Protein AF-0000000086685079 (afdb_homodimer)

Structure (mmCIF, N/CA/C/O backbone):
data_AF-0000000086685079-model_v1
#
loop_
_entity.id
_entity.type
_entity.pdbx_description
1 polymer 'Transcription regulator PadR N-terminal domain-containing protein'
#
loop_
_atom_site.group_PDB
_atom_site.id
_atom_site.type_symbol
_atom_site.label_atom_id
_atom_site.label_alt_id
_atom_site.label_comp_id
_atom_site.label_asym_id
_atom_site.label_entity_id
_atom_site.label_seq_id
_atom_site.pdbx_PDB_ins_code
_atom_site.Cartn_x
_atom_site.Cartn_y
_atom_site.Cartn_z
_atom_site.occupancy
_atom_site.B_iso_or_equiv
_atom_site.auth_seq_id
_atom_site.auth_comp_id
_atom_site.auth_asym_id
_atom_site.auth_atom_id
_atom_site.pdbx_PDB_model_num
ATOM 1 N N . MET A 1 1 ? 15.359 5.902 12.789 1 66.56 1 MET A N 1
ATOM 2 C CA . MET A 1 1 ? 14.203 5.008 12.742 1 66.56 1 MET A CA 1
ATOM 3 C C . MET A 1 1 ? 13.562 5.008 11.352 1 66.56 1 MET A C 1
ATOM 5 O O . MET A 1 1 ? 13.391 6.066 10.75 1 66.56 1 MET A O 1
ATOM 9 N N . THR A 1 2 ? 13.484 3.867 10.727 1 83.38 2 THR A N 1
ATOM 10 C CA . THR A 1 2 ? 12.938 3.77 9.383 1 83.38 2 THR A CA 1
ATOM 11 C C . THR A 1 2 ? 11.414 3.637 9.422 1 83.38 2 THR A C 1
ATOM 13 O O . THR A 1 2 ? 10.867 2.99 10.312 1 83.38 2 THR A O 1
ATOM 16 N N . VAL A 1 3 ? 10.664 4.504 8.711 1 93.56 3 VAL A N 1
ATOM 17 C CA . VAL A 1 3 ? 9.211 4.445 8.633 1 93.56 3 VAL A CA 1
ATOM 18 C C . VAL A 1 3 ? 8.789 3.393 7.609 1 93.56 3 VAL A C 1
ATOM 20 O O . VAL A 1 3 ? 9.125 3.496 6.43 1 93.56 3 VAL A O 1
ATOM 23 N N . LYS A 1 4 ? 8.055 2.336 8.125 1 93.5 4 LYS A N 1
ATOM 24 C CA . LYS A 1 4 ? 7.547 1.288 7.242 1 93.5 4 LYS A CA 1
ATOM 25 C C . LYS A 1 4 ? 6.383 1.795 6.398 1 93.5 4 LYS A C 1
ATOM 27 O O . LYS A 1 4 ? 5.469 2.441 6.914 1 93.5 4 LYS A O 1
ATOM 32 N N . MET A 1 5 ? 6.355 1.473 5.109 1 94.62 5 MET A N 1
ATOM 33 C CA . MET A 1 5 ? 5.359 1.968 4.164 1 94.62 5 MET A CA 1
ATOM 34 C C . MET A 1 5 ? 4.129 1.063 4.145 1 94.62 5 MET A C 1
ATOM 36 O O . MET A 1 5 ? 4.043 0.147 3.326 1 94.62 5 MET A O 1
ATOM 40 N N . THR A 1 6 ? 3.23 1.332 5.059 1 95.44 6 THR A N 1
ATOM 41 C CA . THR A 1 6 ? 1.926 0.68 5.016 1 95.44 6 THR A CA 1
ATOM 42 C C . THR A 1 6 ? 0.938 1.501 4.191 1 95.44 6 THR A C 1
ATOM 44 O O . THR A 1 6 ? 1.244 2.623 3.783 1 95.44 6 THR A O 1
ATOM 47 N N . VAL A 1 7 ? -0.178 0.86 3.928 1 96.5 7 VAL A N 1
ATOM 48 C CA . VAL A 1 7 ? -1.144 1.571 3.096 1 96.5 7 VAL A CA 1
ATOM 49 C C . VAL A 1 7 ? -1.611 2.836 3.812 1 96.5 7 VAL A C 1
ATOM 51 O O . VAL A 1 7 ? -1.645 3.916 3.219 1 96.5 7 VAL A O 1
ATOM 54 N N . PRO A 1 8 ? -1.887 2.824 5.129 1 97.75 8 PRO A N 1
ATOM 55 C CA . PRO A 1 8 ? -2.287 4.066 5.797 1 97.75 8 PRO A CA 1
ATOM 56 C C . PRO A 1 8 ? -1.171 5.109 5.82 1 97.75 8 PRO A C 1
ATOM 58 O O . PRO A 1 8 ? -1.429 6.297 5.617 1 97.75 8 PRO A O 1
ATOM 61 N N . VAL A 1 9 ? 0.063 4.672 5.984 1 97.94 9 VAL A N 1
ATOM 62 C CA . VAL A 1 9 ? 1.172 5.617 5.953 1 97.94 9 VAL A CA 1
ATOM 63 C C . VAL A 1 9 ? 1.263 6.266 4.574 1 97.94 9 VAL A C 1
ATOM 65 O O . VAL A 1 9 ? 1.427 7.48 4.461 1 97.94 9 VAL A O 1
ATOM 68 N N . ALA A 1 10 ? 1.138 5.414 3.549 1 97.94 10 ALA A N 1
ATOM 69 C CA . ALA A 1 10 ? 1.217 5.91 2.18 1 97.94 10 ALA A CA 1
ATOM 70 C C . ALA A 1 10 ? 0.125 6.941 1.906 1 97.94 10 ALA A C 1
ATOM 72 O O . ALA A 1 10 ? 0.374 7.961 1.261 1 97.94 10 ALA A O 1
ATOM 73 N N . LYS A 1 11 ? -1.078 6.668 2.373 1 98.06 11 LYS A N 1
ATOM 74 C CA . LYS A 1 11 ? -2.172 7.621 2.197 1 98.06 11 LYS A CA 1
ATOM 75 C C . LYS A 1 11 ? -1.86 8.945 2.879 1 98.06 11 LYS A C 1
ATOM 77 O O . LYS A 1 11 ? -2.109 10.016 2.312 1 98.06 11 LYS A O 1
ATOM 82 N N . VAL A 1 12 ? -1.33 8.898 4.055 1 98.44 12 VAL A N 1
ATOM 83 C CA . VAL A 1 12 ? -1.005 10.094 4.816 1 98.44 12 VAL A CA 1
ATOM 84 C C . VAL A 1 12 ? 0.086 10.883 4.098 1 98.44 12 VAL A C 1
ATOM 86 O O . VAL A 1 12 ? -0.019 12.109 3.943 1 98.44 12 VAL A O 1
ATOM 89 N N . LEU A 1 13 ? 1.1 10.203 3.637 1 98.38 13 LEU A N 1
ATOM 90 C CA . LEU A 1 13 ? 2.203 10.867 2.949 1 98.38 13 LEU A CA 1
ATOM 91 C C . LEU A 1 13 ? 1.725 11.531 1.665 1 98.38 13 LEU A C 1
ATOM 93 O O . LEU A 1 13 ? 2.156 12.641 1.337 1 98.38 13 LEU A O 1
ATOM 97 N N . ALA A 1 14 ? 0.866 10.82 0.972 1 98.06 14 ALA A N 1
ATOM 98 C CA . ALA A 1 14 ? 0.315 11.398 -0.252 1 98.06 14 ALA A CA 1
ATOM 99 C C . ALA A 1 14 ? -0.451 12.688 0.044 1 98.06 14 ALA A C 1
ATOM 101 O O . ALA A 1 14 ? -0.319 13.672 -0.68 1 98.06 14 ALA A O 1
ATOM 102 N N . ALA A 1 15 ? -1.22 12.664 1.091 1 97.75 15 ALA A N 1
ATOM 103 C CA . ALA A 1 15 ? -1.98 13.852 1.487 1 97.75 15 ALA A CA 1
ATOM 104 C C . ALA A 1 15 ? -1.05 15 1.856 1 97.75 15 ALA A C 1
ATOM 106 O O . ALA A 1 15 ? -1.278 16.141 1.453 1 97.75 15 ALA A O 1
ATOM 107 N N . LEU A 1 16 ? -0.046 14.727 2.592 1 97.94 16 LEU A N 1
ATOM 108 C CA . LEU A 1 16 ? 0.91 15.75 3.01 1 97.94 16 LEU A CA 1
ATOM 109 C C . LEU A 1 16 ? 1.645 16.328 1.806 1 97.94 16 LEU A C 1
ATOM 111 O O . LEU A 1 16 ? 1.871 17.531 1.737 1 97.94 16 LEU A O 1
ATOM 115 N N . LEU A 1 17 ? 1.95 15.477 0.886 1 97.88 17 LEU A N 1
ATOM 116 C CA . LEU A 1 17 ? 2.742 15.883 -0.271 1 97.88 17 LEU A CA 1
ATOM 117 C C . LEU A 1 17 ? 1.893 16.672 -1.263 1 97.88 17 LEU A C 1
ATOM 119 O O . LEU A 1 17 ? 2.426 17.344 -2.15 1 97.88 17 LEU A O 1
ATOM 123 N N . ALA A 1 18 ? 0.571 16.531 -1.155 1 96.06 18 ALA A N 1
ATOM 124 C CA . ALA A 1 18 ? -0.316 17.328 -1.994 1 96.06 18 ALA A CA 1
ATOM 125 C C . ALA A 1 18 ? -0.135 18.828 -1.715 1 96.06 18 ALA A C 1
ATOM 127 O O . ALA A 1 18 ? -0.396 19.656 -2.584 1 96.06 18 ALA A O 1
ATOM 128 N N . ASP A 1 19 ? 0.312 19.203 -0.499 1 95.19 19 ASP A N 1
ATOM 129 C CA . ASP A 1 19 ? 0.696 20.547 -0.092 1 95.19 19 ASP A CA 1
ATOM 130 C C . ASP A 1 19 ? 1.893 20.516 0.857 1 95.19 19 ASP A C 1
ATOM 132 O O . ASP A 1 19 ? 1.752 20.797 2.051 1 95.19 19 ASP A O 1
ATOM 136 N N . PRO A 1 20 ? 3.045 20.312 0.307 1 94.75 20 PRO A N 1
ATOM 137 C CA . PRO A 1 20 ? 4.223 20.031 1.129 1 94.75 20 PRO A CA 1
ATOM 138 C C . PRO A 1 20 ? 4.668 21.219 1.966 1 94.75 20 PRO A C 1
ATOM 140 O O . PRO A 1 20 ? 5.309 21.047 3.006 1 94.75 20 PRO A O 1
ATOM 143 N N . ALA A 1 21 ? 4.273 22.391 1.567 1 94.12 21 ALA A N 1
ATOM 144 C CA . ALA A 1 21 ? 4.68 23.594 2.289 1 94.12 21 ALA A CA 1
ATOM 145 C C . ALA A 1 21 ? 3.611 24.016 3.293 1 94.12 21 ALA A C 1
ATOM 147 O O . ALA A 1 21 ? 3.854 24.891 4.137 1 94.12 21 ALA A O 1
ATOM 148 N N . GLY A 1 22 ? 2.49 23.359 3.225 1 95.25 22 GLY A N 1
ATOM 149 C CA . GLY A 1 22 ? 1.37 23.766 4.055 1 95.25 22 GLY A CA 1
ATOM 150 C C . GLY A 1 22 ? 1.403 23.156 5.445 1 95.25 22 GLY A C 1
ATOM 151 O O . GLY A 1 22 ? 2.141 22.203 5.691 1 95.25 22 GLY A O 1
ATOM 152 N N . GLU A 1 23 ? 0.602 23.812 6.363 1 96.25 23 GLU A N 1
ATOM 153 C CA . GLU A 1 23 ? 0.319 23.25 7.68 1 96.25 23 GLU A CA 1
ATOM 154 C C . GLU A 1 23 ? -0.935 22.375 7.648 1 96.25 23 GLU A C 1
ATOM 156 O O . GLU A 1 23 ? -1.938 22.75 7.035 1 96.25 23 GLU A O 1
ATOM 161 N N . HIS A 1 24 ? -0.725 21.234 8.305 1 97.06 24 HIS A N 1
ATOM 162 C CA . HIS A 1 24 ? -1.83 20.281 8.328 1 97.06 24 HIS A CA 1
ATOM 163 C C . HIS A 1 24 ? -2.24 19.938 9.758 1 97.06 24 HIS A C 1
ATOM 165 O O . HIS A 1 24 ? -1.424 20.031 10.68 1 97.06 24 HIS A O 1
ATOM 171 N N . TYR A 1 25 ? -3.52 19.641 9.93 1 97.19 25 TYR A N 1
ATOM 172 C CA . TYR A 1 25 ? -3.955 19.188 11.242 1 97.19 25 TYR A CA 1
ATOM 173 C C . TYR A 1 25 ? -4.801 17.922 11.133 1 97.19 25 TYR A C 1
ATOM 175 O O . TYR A 1 25 ? -5.27 17.578 10.047 1 97.19 25 TYR A O 1
ATOM 183 N N . GLY A 1 26 ? -4.891 17.219 12.203 1 97.25 26 GLY A N 1
ATOM 184 C CA . GLY A 1 26 ? -5.422 15.875 12.258 1 97.25 26 GLY A CA 1
ATOM 185 C C . GLY A 1 26 ? -6.781 15.742 11.594 1 97.25 26 GLY A C 1
ATOM 186 O O . GLY A 1 26 ? -6.984 14.859 10.758 1 97.25 26 GLY A O 1
ATOM 187 N N . LEU A 1 27 ? -7.691 16.656 11.922 1 96.5 27 LEU A N 1
ATOM 188 C CA . LEU A 1 27 ? -9.039 16.562 11.375 1 96.5 27 LEU A CA 1
ATOM 189 C C . LEU A 1 27 ? -9.031 16.703 9.859 1 96.5 27 LEU A C 1
ATOM 191 O O . LEU A 1 27 ? -9.734 15.969 9.164 1 96.5 27 LEU A O 1
ATOM 195 N N . GLN A 1 28 ? -8.32 17.531 9.344 1 95.56 28 GLN A N 1
ATOM 196 C CA . GLN A 1 28 ? -8.188 17.719 7.902 1 95.56 28 GLN A CA 1
ATOM 197 C C . GLN A 1 28 ? -7.625 16.453 7.242 1 95.56 28 GLN A C 1
ATOM 199 O O . GLN A 1 28 ? -8.117 16.031 6.195 1 95.56 28 GLN A O 1
ATOM 204 N N . LEU A 1 29 ? -6.586 15.859 7.832 1 97.56 29 LEU A N 1
ATOM 205 C CA . LEU A 1 29 ? -5.945 14.672 7.277 1 97.56 29 LEU A CA 1
ATOM 206 C C . LEU A 1 29 ? -6.887 13.477 7.328 1 97.56 29 LEU A C 1
ATOM 208 O O . LEU A 1 29 ? -6.879 12.633 6.426 1 97.56 29 LEU A O 1
ATOM 212 N N . MET A 1 30 ? -7.68 13.406 8.406 1 98.12 30 MET A N 1
ATOM 213 C CA . MET A 1 30 ? -8.688 12.344 8.492 1 98.12 30 MET A CA 1
ATOM 214 C C . MET A 1 30 ? -9.68 12.445 7.34 1 98.12 30 MET A C 1
ATOM 216 O O . MET A 1 30 ? -10 11.438 6.711 1 98.12 30 MET A O 1
ATOM 220 N N . GLN A 1 31 ? -10.094 13.664 7.008 1 96.25 31 GLN A N 1
ATOM 221 C CA . GLN A 1 31 ? -11.07 13.898 5.945 1 96.25 31 GLN A CA 1
ATOM 222 C C . GLN A 1 31 ? -10.469 13.586 4.574 1 96.25 31 GLN A C 1
ATOM 224 O O . GLN A 1 31 ? -11.141 12.992 3.725 1 96.25 31 GLN A O 1
ATOM 229 N N . GLN A 1 32 ? -9.281 13.961 4.348 1 94.38 32 GLN A N 1
ATOM 230 C CA . GLN A 1 32 ? -8.617 13.781 3.062 1 94.38 32 GLN A CA 1
ATOM 231 C C . GLN A 1 32 ? -8.305 12.312 2.803 1 94.38 32 GLN A C 1
ATOM 233 O O . GLN A 1 32 ? -8.352 11.859 1.658 1 94.38 32 GLN A O 1
ATOM 238 N N . THR A 1 33 ? -8.008 11.555 3.859 1 96.88 33 THR A N 1
ATOM 239 C CA . THR A 1 33 ? -7.469 10.211 3.67 1 96.88 33 THR A CA 1
ATOM 240 C C . THR A 1 33 ? -8.523 9.156 3.986 1 96.88 33 THR A C 1
ATOM 242 O O . THR A 1 33 ? -8.391 7.996 3.596 1 96.88 33 THR A O 1
ATOM 245 N N . GLY A 1 34 ? -9.516 9.531 4.797 1 97 34 GLY A N 1
ATOM 246 C CA . GLY A 1 34 ? -10.484 8.555 5.285 1 97 34 GLY A CA 1
ATOM 247 C C . GLY A 1 34 ? -9.938 7.676 6.391 1 97 34 GLY A C 1
ATOM 248 O O . GLY A 1 34 ? -10.531 6.652 6.734 1 97 34 GLY A O 1
ATOM 249 N N . ILE A 1 35 ? -8.773 8.062 6.996 1 97.75 35 ILE A N 1
ATOM 250 C CA . ILE A 1 35 ? -8.117 7.293 8.047 1 97.75 35 ILE A CA 1
ATOM 251 C C . ILE A 1 35 ? -8.641 7.734 9.414 1 97.75 35 ILE A C 1
ATOM 253 O O . ILE A 1 35 ? -8.773 8.93 9.68 1 97.75 35 ILE A O 1
ATOM 257 N N . ALA A 1 36 ? -8.969 6.75 10.234 1 98.12 36 ALA A N 1
ATOM 258 C CA . ALA A 1 36 ? -9.5 7.023 11.562 1 98.12 36 ALA A CA 1
ATOM 259 C C . ALA A 1 36 ? -8.414 7.582 12.484 1 98.12 36 ALA A C 1
ATOM 261 O O . ALA A 1 36 ? -7.23 7.309 12.289 1 98.12 36 ALA A O 1
ATOM 262 N N . SER A 1 37 ? -8.883 8.297 13.578 1 97.94 37 SER A N 1
ATOM 263 C CA . SER A 1 37 ? -7.98 8.977 14.508 1 97.94 37 SER A CA 1
ATOM 264 C C . SER A 1 37 ? -7.031 7.988 15.18 1 97.94 37 SER A C 1
ATOM 266 O O . SER A 1 37 ? -5.844 8.281 15.352 1 97.94 37 SER A O 1
ATOM 268 N N . GLY A 1 38 ? -7.523 6.871 15.531 1 98.25 38 GLY A N 1
ATOM 269 C CA . GLY A 1 38 ? -6.727 5.871 16.219 1 98.25 38 GLY A CA 1
ATOM 270 C C . GLY A 1 38 ? -5.566 5.352 15.398 1 98.25 38 GLY A C 1
ATOM 271 O O . GLY A 1 38 ? -4.609 4.801 15.945 1 98.25 38 GLY A O 1
ATOM 272 N N . THR A 1 39 ? -5.652 5.539 14.125 1 98.31 39 THR A N 1
ATOM 273 C CA . THR A 1 39 ? -4.613 5.121 13.195 1 98.31 39 THR A CA 1
ATOM 274 C C . THR A 1 39 ? -3.75 6.309 12.773 1 98.31 39 THR A C 1
ATOM 276 O O . THR A 1 39 ? -2.525 6.195 12.703 1 98.31 39 THR A O 1
ATOM 279 N N . LEU A 1 40 ? -4.355 7.418 12.57 1 98.69 40 LEU A N 1
ATOM 280 C CA . LEU A 1 40 ? -3.686 8.586 12.008 1 98.69 40 LEU A CA 1
ATOM 281 C C . LEU A 1 40 ? -2.666 9.148 12.992 1 98.69 40 LEU A C 1
ATOM 283 O O . LEU A 1 40 ? -1.529 9.445 12.617 1 98.69 40 LEU A O 1
ATOM 287 N N . TYR A 1 41 ? -3.059 9.289 14.141 1 98.38 41 TYR A N 1
ATOM 288 C CA . TYR A 1 41 ? -2.227 10.047 15.07 1 98.38 41 TYR A CA 1
ATOM 289 C C . TYR A 1 41 ? -0.971 9.258 15.438 1 98.38 41 TYR A C 1
ATOM 291 O O . TYR A 1 41 ? 0.118 9.836 15.531 1 98.38 41 TYR A O 1
ATOM 299 N N . PRO A 1 42 ? -1.046 8.016 15.641 1 98.5 42 PRO A N 1
ATOM 300 C CA . PRO A 1 42 ? 0.196 7.258 15.797 1 98.5 42 PRO A CA 1
ATOM 301 C C . PRO A 1 42 ? 1.114 7.367 14.586 1 98.5 42 PRO A C 1
ATOM 303 O O . PRO A 1 42 ? 2.34 7.398 14.727 1 98.5 42 PRO A O 1
ATOM 306 N N . ILE A 1 43 ? 0.549 7.426 13.422 1 98.62 43 ILE A N 1
ATOM 307 C CA . ILE A 1 43 ? 1.349 7.617 12.219 1 98.62 43 ILE A CA 1
ATOM 308 C C . ILE A 1 43 ? 2.055 8.969 12.273 1 98.62 43 ILE A C 1
ATOM 310 O O . ILE A 1 43 ? 3.256 9.062 12.016 1 98.62 43 ILE A O 1
ATOM 314 N N . LEU A 1 44 ? 1.297 10.008 12.586 1 98.62 44 LEU A N 1
ATOM 315 C CA . LEU A 1 44 ? 1.872 11.352 12.672 1 98.62 44 LEU A CA 1
ATOM 316 C C . LEU A 1 44 ? 2.99 11.391 13.711 1 98.62 44 LEU A C 1
ATOM 318 O O . LEU A 1 44 ? 4.039 12 13.469 1 98.62 44 LEU A O 1
ATOM 322 N N . THR A 1 45 ? 2.779 10.758 14.828 1 98.12 45 THR A N 1
ATOM 323 C CA . THR A 1 45 ? 3.789 10.695 15.875 1 98.12 45 THR A CA 1
ATOM 324 C C . THR A 1 45 ? 5.043 9.984 15.375 1 98.12 45 THR A C 1
ATOM 326 O O . THR A 1 45 ? 6.16 10.453 15.602 1 98.12 45 THR A O 1
ATOM 329 N N . ARG A 1 46 ? 4.922 8.891 14.656 1 98.12 46 ARG A N 1
ATOM 330 C CA . ARG A 1 46 ? 6.047 8.141 14.109 1 98.12 46 ARG A CA 1
ATOM 331 C C . ARG A 1 46 ? 6.82 8.977 13.094 1 98.12 46 ARG A C 1
ATOM 333 O O . ARG A 1 46 ? 8.055 8.992 13.102 1 98.12 46 ARG A O 1
ATOM 340 N N . LEU A 1 47 ? 6.062 9.656 12.289 1 98.56 47 LEU A N 1
ATOM 341 C CA . LEU A 1 47 ? 6.695 10.508 11.297 1 98.56 47 LEU A CA 1
ATOM 342 C C . LEU A 1 47 ? 7.453 11.656 11.961 1 98.56 47 LEU A C 1
ATOM 344 O O . LEU A 1 47 ? 8.539 12.031 11.508 1 98.56 47 LEU A O 1
ATOM 348 N N . GLN A 1 48 ? 6.848 12.203 12.953 1 98.38 48 GLN A N 1
ATOM 349 C CA . GLN A 1 48 ? 7.512 13.266 13.695 1 98.38 48 GLN A CA 1
ATOM 350 C C . GLN A 1 48 ? 8.789 12.766 14.359 1 98.38 48 GLN A C 1
ATOM 352 O O . GLN A 1 48 ? 9.836 13.414 14.266 1 98.38 48 GLN A O 1
ATOM 357 N N . ASN A 1 49 ? 8.727 11.617 15.023 1 97.88 49 ASN A N 1
ATOM 358 C CA . ASN A 1 49 ? 9.875 11.023 15.695 1 97.88 49 ASN A CA 1
ATOM 359 C C . ASN A 1 49 ? 10.992 10.688 14.711 1 97.88 49 ASN A C 1
ATOM 361 O O . ASN A 1 49 ? 12.172 10.758 15.055 1 97.88 49 ASN A O 1
ATOM 365 N N . ALA A 1 50 ? 10.625 10.445 13.508 1 98.06 50 ALA A N 1
ATOM 366 C CA . ALA A 1 50 ? 11.586 10.109 12.461 1 98.06 50 ALA A CA 1
ATOM 367 C C . ALA A 1 50 ? 12.195 11.375 11.852 1 98.06 50 ALA A C 1
ATOM 369 O O . ALA A 1 50 ? 13.078 11.297 11 1 98.06 50 ALA A O 1
ATOM 370 N N . GLY A 1 51 ? 11.648 12.492 12.195 1 98 51 GLY A N 1
ATOM 371 C CA . GLY A 1 51 ? 12.148 13.758 11.688 1 98 51 GLY A CA 1
ATOM 372 C C . GLY A 1 51 ? 11.508 14.172 10.383 1 98 51 GLY A C 1
ATOM 373 O O . GLY A 1 51 ? 11.984 15.094 9.711 1 98 51 GLY A O 1
ATOM 374 N N . TRP A 1 52 ? 10.422 13.5 9.984 1 98.56 52 TRP A N 1
ATOM 375 C CA 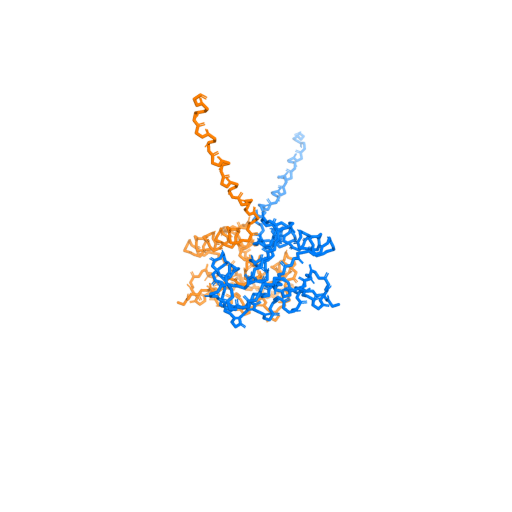. TRP A 1 52 ? 9.766 13.805 8.719 1 98.56 52 TRP A CA 1
ATOM 376 C C . TRP A 1 52 ? 8.789 14.961 8.867 1 98.56 52 TRP A C 1
ATOM 378 O O . TRP A 1 52 ? 8.484 15.648 7.891 1 98.56 52 TRP A O 1
ATOM 388 N N . LEU A 1 53 ? 8.305 15.188 10.086 1 98.69 53 LEU A N 1
ATOM 389 C CA . LEU A 1 53 ? 7.363 16.266 10.391 1 98.69 53 LEU A CA 1
ATOM 390 C C . LEU A 1 53 ? 7.879 17.125 11.539 1 98.69 53 LEU A C 1
ATOM 392 O O . LEU A 1 53 ? 8.562 16.625 12.438 1 98.69 53 LEU A O 1
ATOM 396 N N . THR A 1 54 ? 7.566 18.391 11.445 1 98.5 54 THR A N 1
ATOM 397 C CA . THR A 1 54 ? 7.543 19.25 12.617 1 98.5 54 THR A CA 1
ATOM 398 C C . THR A 1 54 ? 6.105 19.5 13.07 1 98.5 54 THR A C 1
ATOM 400 O O . THR A 1 54 ? 5.168 19.359 12.289 1 98.5 54 THR A O 1
ATOM 403 N N . ALA A 1 55 ? 6.023 19.734 14.352 1 97.69 55 ALA A N 1
ATOM 404 C CA . ALA A 1 55 ? 4.707 20.062 14.891 1 97.69 55 ALA A CA 1
ATOM 405 C C . ALA A 1 55 ? 4.754 21.328 15.734 1 97.69 55 ALA A C 1
ATOM 407 O O . ALA A 1 55 ? 5.766 21.625 16.375 1 97.69 55 ALA A O 1
ATOM 408 N N . ARG A 1 56 ? 3.67 22.078 15.695 1 96.06 56 ARG A N 1
ATOM 409 C CA . ARG A 1 56 ? 3.521 23.25 16.562 1 96.06 56 ARG A CA 1
ATOM 410 C C . ARG A 1 56 ? 2.062 23.469 16.938 1 96.06 56 ARG A C 1
ATOM 412 O O . ARG A 1 56 ? 1.156 23.094 16.188 1 96.06 56 ARG A O 1
ATOM 419 N N . TRP A 1 57 ? 1.906 24.078 18.062 1 93.88 57 TRP A N 1
ATOM 420 C CA . TRP A 1 57 ? 0.558 24.438 18.484 1 93.88 57 TRP A CA 1
ATOM 421 C C . TRP A 1 57 ? 0.142 25.781 17.906 1 93.88 57 TRP A C 1
ATOM 423 O O . TRP A 1 57 ? 0.969 26.672 17.766 1 93.88 57 TRP A O 1
ATOM 433 N N . GLU A 1 58 ? -1.114 25.859 17.562 1 90.81 58 GLU A N 1
ATOM 434 C CA . GLU A 1 58 ? -1.691 27.125 17.109 1 90.81 58 GLU A CA 1
ATOM 435 C C . GLU A 1 58 ? -1.505 28.219 18.172 1 90.81 58 GLU A C 1
ATOM 437 O O . GLU A 1 58 ? -1.672 27.969 19.359 1 90.81 58 GLU A O 1
ATOM 442 N N . ASP A 1 59 ? -0.989 29.453 17.797 1 85.38 59 ASP A N 1
ATOM 443 C CA . ASP A 1 59 ? -0.74 30.578 18.688 1 85.38 59 ASP A CA 1
ATOM 444 C C . ASP A 1 59 ? -2.033 31.344 18.984 1 85.38 59 ASP A C 1
ATOM 446 O O . ASP A 1 59 ? -2.02 32.344 19.703 1 85.38 59 ASP A O 1
ATOM 450 N N . GLU A 1 60 ? -3.121 30.781 18.625 1 75.69 60 GLU A N 1
ATOM 451 C CA . GLU A 1 60 ? -4.359 31.516 18.844 1 75.69 60 GLU A CA 1
ATOM 452 C C . GLU A 1 60 ? -5.008 31.109 20.172 1 75.69 60 GLU A C 1
ATOM 454 O O . GLU A 1 60 ? -4.965 29.938 20.547 1 75.69 60 GLU A O 1
ATOM 459 N N . ASP A 1 61 ? -5.426 32.125 20.922 1 74.81 61 ASP A N 1
ATOM 460 C CA . ASP A 1 61 ? -6.18 31.844 22.156 1 74.81 61 ASP A CA 1
ATOM 461 C C . ASP A 1 61 ? -7.441 31.047 21.859 1 74.81 61 ASP A C 1
ATOM 463 O O . ASP A 1 61 ? -8.203 31.391 20.953 1 74.81 61 ASP A O 1
ATOM 467 N N . PRO A 1 62 ? -7.469 29.969 22.5 1 72.5 62 PRO A N 1
ATOM 468 C CA . PRO A 1 62 ? -8.648 29.125 22.266 1 72.5 62 PRO A CA 1
ATOM 469 C C . PRO A 1 62 ? -9.953 29.906 22.344 1 72.5 62 PRO A C 1
ATOM 471 O O . PRO A 1 62 ? -10.898 29.609 21.594 1 72.5 62 PRO A O 1
ATOM 474 N N . SER A 1 63 ? -10.023 30.797 23.281 1 75.38 63 SER A N 1
ATOM 475 C CA . SER A 1 63 ? -11.234 31.594 23.469 1 75.38 63 SER A CA 1
ATOM 476 C C . SER A 1 63 ? -11.562 32.375 22.203 1 75.38 63 SER A C 1
ATOM 478 O O . SER A 1 63 ? -12.734 32.625 21.891 1 75.38 63 SER A O 1
ATOM 480 N N . ASP A 1 64 ? -10.586 32.688 21.547 1 76.5 64 ASP A N 1
ATOM 481 C CA . ASP A 1 64 ? -10.75 33.531 20.344 1 76.5 64 ASP A CA 1
ATOM 482 C C . ASP A 1 64 ? -11.07 32.656 19.125 1 76.5 64 ASP A C 1
ATOM 484 O O . ASP A 1 64 ? -11.812 33.094 18.25 1 76.5 64 ASP A O 1
ATOM 488 N N . ALA A 1 65 ? -10.656 31.484 19.156 1 75.62 65 ALA A N 1
ATOM 489 C CA . ALA A 1 65 ? -10.75 30.641 17.969 1 75.62 65 ALA A CA 1
ATOM 490 C C . ALA A 1 65 ? -12.109 29.953 17.891 1 75.62 65 ALA A C 1
ATOM 492 O O . ALA A 1 65 ? -12.578 29.625 16.797 1 75.62 65 ALA A O 1
ATOM 493 N N . GLY A 1 66 ? -12.859 29.859 19.031 1 84.69 66 GLY A N 1
ATOM 494 C CA . GLY A 1 66 ? -14.133 29.156 19.062 1 84.69 66 GLY A CA 1
ATOM 495 C C . GLY A 1 66 ? -13.984 27.656 18.812 1 84.69 66 GLY A C 1
ATOM 496 O O . GLY A 1 66 ? -14.953 27 18.422 1 84.69 66 GLY A O 1
ATOM 497 N N . ARG A 1 67 ? -12.742 27.312 18.766 1 85.38 67 ARG A N 1
ATOM 498 C CA . ARG A 1 67 ? -12.391 25.906 18.578 1 85.38 67 ARG A CA 1
ATOM 499 C C . ARG A 1 67 ? -11.141 25.547 19.375 1 85.38 67 ARG A C 1
ATOM 501 O O . ARG A 1 67 ? -10.391 26.422 19.797 1 85.38 67 ARG A O 1
ATOM 508 N N . PRO A 1 68 ? -11.109 24.25 19.688 1 85.75 68 PRO A N 1
ATOM 509 C CA . PRO A 1 68 ? -9.883 23.859 20.391 1 85.75 68 PRO A CA 1
ATOM 510 C C . PRO A 1 68 ? -8.617 24.188 19.594 1 85.75 68 PRO A C 1
ATOM 512 O O . PRO A 1 68 ? -8.648 24.203 18.359 1 85.75 68 PRO A O 1
ATOM 515 N N . VAL A 1 69 ? -7.613 24.5 20.359 1 89.12 69 VAL A N 1
ATOM 516 C CA . VAL A 1 69 ? -6.316 24.797 19.766 1 89.12 69 VAL A CA 1
ATOM 517 C C . VAL A 1 69 ? -5.852 23.609 18.906 1 89.12 69 VAL A C 1
ATOM 519 O O . VAL A 1 69 ? -5.977 22.469 19.328 1 89.12 69 VAL A O 1
ATOM 522 N N . ARG A 1 70 ? -5.355 23.938 17.75 1 91.5 70 ARG A N 1
ATOM 523 C CA . ARG A 1 70 ? -4.918 22.891 16.828 1 91.5 70 ARG A CA 1
ATOM 524 C C . ARG A 1 70 ? -3.41 22.688 16.906 1 91.5 70 ARG A C 1
ATOM 526 O O . ARG A 1 70 ? -2.662 23.641 17.156 1 91.5 70 ARG A O 1
ATOM 533 N N . ARG A 1 71 ? -3.102 21.391 16.797 1 95.06 71 ARG A N 1
ATOM 534 C CA . ARG A 1 71 ? -1.708 21.047 16.516 1 95.06 71 ARG A CA 1
ATOM 535 C C . ARG A 1 71 ? -1.456 20.922 15.023 1 95.06 71 ARG A C 1
ATOM 537 O O . ARG A 1 71 ? -2.148 20.172 14.336 1 95.06 71 ARG A O 1
ATOM 544 N N . TYR A 1 72 ? -0.528 21.703 14.555 1 97.31 72 TYR A N 1
ATOM 545 C CA . TYR A 1 72 ? -0.214 21.703 13.133 1 97.31 72 TYR A CA 1
ATOM 546 C C . TYR A 1 72 ? 1.023 20.859 12.844 1 97.31 72 TYR A C 1
ATOM 548 O O . TYR A 1 72 ? 1.981 20.875 13.625 1 97.31 72 TYR A O 1
ATOM 556 N N . TYR A 1 73 ? 1.007 20.156 11.703 1 98.31 73 TYR A N 1
ATOM 557 C CA . TYR A 1 73 ? 2.113 19.344 11.211 1 98.31 73 TYR A CA 1
ATOM 558 C C . TYR A 1 73 ? 2.607 19.859 9.859 1 98.31 73 TYR A C 1
ATOM 560 O O . TYR A 1 73 ? 1.809 20.234 9.008 1 98.31 73 TYR A O 1
ATOM 568 N N . GLN A 1 74 ? 3.873 19.875 9.727 1 98.19 74 GLN A N 1
ATOM 569 C CA . GLN A 1 74 ? 4.473 20.281 8.461 1 98.19 74 GLN A CA 1
ATOM 570 C C . GLN A 1 74 ? 5.613 19.344 8.07 1 98.19 74 GLN A C 1
ATOM 572 O O . GLN A 1 74 ? 6.422 18.953 8.922 1 98.19 74 GLN A O 1
ATOM 577 N N . LEU A 1 75 ? 5.637 19.062 6.789 1 98.56 75 LEU A N 1
ATOM 578 C CA . LEU A 1 75 ? 6.75 18.25 6.293 1 98.56 75 LEU A CA 1
ATOM 579 C C . LEU A 1 75 ? 8.062 19.016 6.41 1 98.56 75 LEU A C 1
ATOM 581 O O . LEU A 1 75 ? 8.133 20.203 6.082 1 98.56 75 LEU A O 1
ATOM 585 N N . THR A 1 76 ? 9.102 18.266 6.934 1 98.5 76 THR A N 1
ATOM 586 C CA . THR A 1 76 ? 10.453 18.766 6.773 1 98.5 76 THR A CA 1
ATOM 587 C C . THR A 1 76 ? 10.969 18.516 5.363 1 98.5 76 THR A C 1
ATOM 589 O O . THR A 1 76 ? 10.406 17.688 4.633 1 98.5 76 THR A O 1
ATOM 592 N N . PRO A 1 77 ? 12.062 19.219 4.977 1 97.94 77 PRO A N 1
ATOM 593 C CA . PRO A 1 77 ? 12.664 18.891 3.684 1 97.94 77 PRO A CA 1
ATOM 594 C C . PRO A 1 77 ? 13.078 17.422 3.584 1 97.94 77 PRO A C 1
ATOM 596 O O . PRO A 1 77 ? 12.844 16.781 2.553 1 97.94 77 PRO A O 1
ATOM 599 N N . GLU A 1 78 ? 13.602 16.891 4.613 1 97.5 78 GLU A N 1
ATOM 600 C CA . GLU A 1 78 ? 13.984 15.484 4.66 1 97.5 78 GLU A CA 1
ATOM 601 C C . GLU A 1 78 ? 12.758 14.578 4.586 1 97.5 78 GLU A C 1
ATOM 603 O O . GLU A 1 78 ? 12.781 13.547 3.9 1 97.5 78 GLU A O 1
ATOM 608 N N . GLY A 1 79 ? 11.75 14.969 5.258 1 98.25 79 GLY A N 1
ATOM 609 C CA . GLY A 1 79 ? 10.516 14.195 5.242 1 98.25 79 GLY A CA 1
ATOM 610 C C . GLY A 1 79 ? 9.852 14.164 3.881 1 98.25 79 GLY A C 1
ATOM 611 O O . GLY A 1 79 ? 9.336 13.125 3.461 1 98.25 79 GLY A O 1
ATOM 612 N N . ALA A 1 80 ? 9.898 15.289 3.258 1 98.12 80 ALA A N 1
ATOM 613 C CA . ALA A 1 80 ? 9.32 15.367 1.923 1 98.12 80 ALA A CA 1
ATOM 614 C C . ALA A 1 80 ? 10.062 14.461 0.944 1 98.12 80 ALA A C 1
ATOM 616 O O . ALA A 1 80 ? 9.445 13.742 0.156 1 98.12 80 ALA A O 1
ATOM 617 N N . GLU A 1 81 ? 11.359 14.531 1.024 1 97.94 81 GLU A N 1
ATOM 618 C CA . GLU A 1 81 ? 12.18 13.703 0.145 1 97.94 81 GLU A CA 1
ATOM 619 C C . GLU A 1 81 ? 11.953 12.219 0.424 1 97.94 81 GLU A C 1
ATOM 621 O O . GLU A 1 81 ? 11.773 11.422 -0.505 1 97.94 81 GLU A O 1
ATOM 626 N N . ALA A 1 82 ? 11.938 11.852 1.663 1 98 82 ALA A N 1
ATOM 627 C CA . ALA A 1 82 ? 11.719 10.461 2.057 1 98 82 ALA A CA 1
ATOM 628 C C . ALA A 1 82 ? 10.328 9.984 1.646 1 98 82 ALA A C 1
ATOM 630 O O . ALA A 1 82 ? 10.164 8.859 1.174 1 98 82 ALA A O 1
ATOM 631 N N . ALA A 1 83 ? 9.328 10.828 1.823 1 98.12 83 ALA A N 1
ATOM 632 C CA . ALA A 1 83 ? 7.957 10.508 1.437 1 98.12 83 ALA A CA 1
ATOM 633 C C . ALA A 1 83 ? 7.859 10.242 -0.063 1 98.12 83 ALA A C 1
ATOM 635 O O . ALA A 1 83 ? 7.242 9.266 -0.489 1 98.12 83 ALA A O 1
ATOM 636 N N . ARG A 1 84 ? 8.5 11.102 -0.817 1 97.69 84 ARG A N 1
ATOM 637 C CA . ARG A 1 84 ? 8.477 10.938 -2.268 1 97.69 84 ARG A CA 1
ATOM 638 C C . ARG A 1 84 ? 9.133 9.625 -2.686 1 97.69 84 ARG A C 1
ATOM 640 O O . ARG A 1 84 ? 8.602 8.898 -3.529 1 97.69 84 ARG A O 1
ATOM 647 N N . THR A 1 85 ? 10.234 9.383 -2.111 1 97.75 85 THR A N 1
ATOM 648 C CA . THR A 1 85 ? 10.969 8.156 -2.42 1 97.75 85 THR A CA 1
ATOM 649 C C . THR A 1 85 ? 10.148 6.926 -2.029 1 97.75 85 THR A C 1
ATOM 651 O O . THR A 1 85 ? 10.047 5.973 -2.805 1 97.75 85 THR A O 1
ATOM 654 N N . GLY A 1 86 ? 9.578 6.969 -0.829 1 97.19 86 GLY A N 1
ATOM 655 C CA . GLY A 1 86 ? 8.773 5.852 -0.346 1 97.19 86 GLY A CA 1
ATOM 656 C C . GLY A 1 86 ? 7.562 5.574 -1.209 1 97.19 86 GLY A C 1
ATOM 657 O O . GLY A 1 86 ? 7.285 4.418 -1.545 1 97.19 86 GLY A O 1
ATOM 658 N N . LEU A 1 87 ? 6.848 6.609 -1.585 1 97.25 87 LEU A N 1
ATOM 659 C CA . LEU A 1 87 ? 5.664 6.445 -2.42 1 97.25 87 LEU A CA 1
ATOM 660 C C . LEU A 1 87 ? 6.043 5.953 -3.812 1 97.25 87 LEU A C 1
ATOM 662 O O . LEU A 1 87 ? 5.324 5.148 -4.41 1 97.25 87 LEU A O 1
ATOM 666 N N . ALA A 1 88 ? 7.191 6.422 -4.336 1 96.94 88 ALA A N 1
ATOM 667 C CA . ALA A 1 88 ? 7.668 5.973 -5.641 1 96.94 88 ALA A CA 1
ATOM 668 C C . ALA A 1 88 ? 8.016 4.488 -5.617 1 96.94 88 ALA A C 1
ATOM 670 O O . ALA A 1 88 ? 7.715 3.758 -6.562 1 96.94 88 ALA A O 1
ATOM 671 N N . GLU A 1 89 ? 8.656 4.078 -4.602 1 96.12 89 GLU A N 1
ATOM 672 C CA . GLU A 1 89 ? 9.008 2.668 -4.449 1 96.12 89 GLU A CA 1
ATOM 673 C C . GLU A 1 89 ? 7.754 1.799 -4.34 1 96.12 89 GLU A C 1
ATOM 675 O O . GLU A 1 89 ? 7.691 0.72 -4.934 1 96.12 89 GLU A O 1
ATOM 680 N N . LEU A 1 90 ? 6.797 2.258 -3.572 1 96.31 90 LEU A N 1
ATOM 681 C CA . LEU A 1 90 ? 5.531 1.539 -3.453 1 96.31 90 LEU A CA 1
ATOM 682 C C . LEU A 1 90 ? 4.871 1.372 -4.816 1 96.31 90 LEU A C 1
ATOM 684 O O . LEU A 1 90 ? 4.422 0.278 -5.164 1 96.31 90 LEU A O 1
ATOM 688 N N . ARG A 1 91 ? 4.871 2.445 -5.559 1 95.62 91 ARG A N 1
ATOM 689 C CA . ARG A 1 91 ? 4.273 2.414 -6.887 1 95.62 91 ARG A CA 1
ATOM 690 C C . ARG A 1 91 ? 5.004 1.427 -7.793 1 95.62 91 ARG A C 1
ATOM 692 O O . ARG A 1 91 ? 4.371 0.639 -8.5 1 95.62 91 ARG A O 1
ATOM 699 N N . ALA A 1 92 ? 6.262 1.416 -7.742 1 95.12 92 ALA A N 1
ATOM 700 C CA . ALA A 1 92 ? 7.062 0.525 -8.578 1 95.12 92 ALA A CA 1
ATOM 701 C C . ALA A 1 92 ? 6.809 -0.937 -8.219 1 95.12 92 ALA A C 1
ATOM 703 O O . ALA A 1 92 ? 6.723 -1.792 -9.109 1 95.12 92 ALA A O 1
ATOM 704 N N . GLN A 1 93 ? 6.66 -1.186 -6.961 1 94.38 93 GLN A N 1
ATOM 705 C CA . GLN A 1 93 ? 6.516 -2.553 -6.473 1 94.38 93 GLN A CA 1
ATOM 706 C C . GLN A 1 93 ? 5.109 -3.086 -6.738 1 94.38 93 GLN A C 1
ATOM 708 O O . GLN A 1 93 ? 4.879 -4.297 -6.684 1 94.38 93 GLN A O 1
ATOM 713 N N . THR A 1 94 ? 4.164 -2.189 -7.02 1 95.94 94 THR A N 1
ATOM 714 C CA . THR A 1 94 ? 2.777 -2.621 -7.172 1 95.94 94 THR A CA 1
ATOM 715 C C . THR A 1 94 ? 2.279 -2.35 -8.586 1 95.94 94 THR A C 1
ATOM 717 O O . THR A 1 94 ? 1.075 -2.395 -8.844 1 95.94 94 THR A O 1
ATOM 720 N N . SER A 1 95 ? 3.199 -2.039 -9.445 1 93.94 95 SER A N 1
ATOM 721 C CA . SER A 1 95 ? 2.875 -1.857 -10.859 1 93.94 95 SER A CA 1
ATOM 722 C C . SER A 1 95 ? 2.754 -3.197 -11.578 1 93.94 95 SER A C 1
ATOM 724 O O . SER A 1 95 ? 3.434 -4.16 -11.219 1 93.94 95 SER A O 1
ATOM 726 N N . ILE A 1 96 ? 1.811 -3.232 -12.453 1 91.94 96 ILE A N 1
ATOM 727 C CA . ILE A 1 96 ? 1.673 -4.41 -13.305 1 91.94 96 ILE A CA 1
ATOM 728 C C . ILE A 1 96 ? 2.666 -4.328 -14.461 1 91.94 96 ILE A C 1
ATOM 730 O O . ILE A 1 96 ? 2.561 -3.449 -15.312 1 91.94 96 ILE A O 1
ATOM 734 N N . VAL A 1 97 ? 3.693 -5.125 -14.375 1 81.19 97 VAL A N 1
ATOM 735 C CA . VAL A 1 97 ? 4.695 -5.105 -15.438 1 81.19 97 VAL A CA 1
ATOM 736 C C . VAL A 1 97 ? 4.555 -6.355 -16.297 1 81.19 97 VAL A C 1
ATOM 738 O O . VAL A 1 97 ? 4.637 -7.48 -15.805 1 81.19 97 VAL A O 1
ATOM 741 N N . ALA A 1 98 ? 4.105 -6.082 -17.578 1 73.56 98 ALA A N 1
ATOM 742 C CA . ALA A 1 98 ? 3.967 -7.191 -18.516 1 73.56 98 ALA A CA 1
ATOM 743 C C . ALA A 1 98 ? 5.273 -7.973 -18.625 1 73.56 98 ALA A C 1
ATOM 745 O O . ALA A 1 98 ? 6.359 -7.395 -18.531 1 73.56 98 ALA A O 1
ATOM 746 N N . PRO A 1 99 ? 5.121 -9.281 -18.547 1 64.19 99 PRO A N 1
ATOM 747 C CA . PRO A 1 99 ? 6.336 -10.086 -18.719 1 64.19 99 PRO A CA 1
ATOM 748 C C . PRO A 1 99 ? 7.086 -9.734 -20 1 64.19 99 PR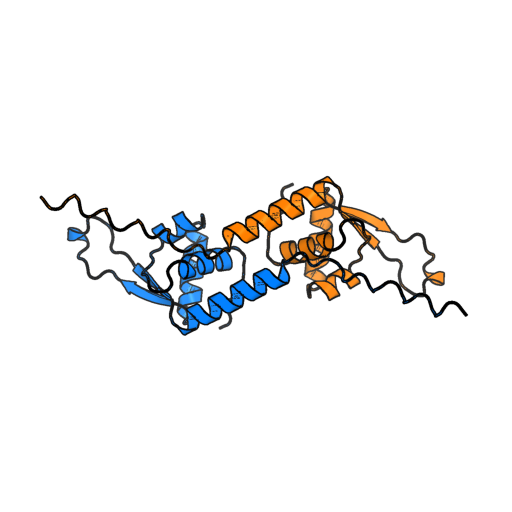O A C 1
ATOM 750 O O . PRO A 1 99 ? 6.465 -9.375 -21.016 1 64.19 99 PRO A O 1
ATOM 753 N N . MET A 1 100 ? 8.242 -9.094 -19.859 1 56.19 100 MET A N 1
ATOM 754 C CA . MET A 1 100 ? 9.031 -8.875 -21.062 1 56.19 100 MET A CA 1
ATOM 755 C C . MET A 1 100 ? 9.055 -10.125 -21.938 1 56.19 100 MET A C 1
ATOM 757 O O . MET A 1 100 ? 9.383 -11.211 -21.469 1 56.19 100 MET A O 1
ATOM 761 N N . THR A 1 101 ? 8.031 -10.227 -22.719 1 53.81 101 THR A N 1
ATOM 762 C CA . THR A 1 101 ? 8.094 -11.336 -23.672 1 53.81 101 THR A CA 1
ATOM 763 C C . THR A 1 101 ? 9.531 -11.594 -24.109 1 53.81 101 THR A C 1
ATOM 765 O O . THR A 1 101 ? 10.219 -10.672 -24.547 1 53.81 101 THR A O 1
ATOM 768 N N . GLU A 1 102 ? 10.188 -12.539 -23.562 1 51.66 102 GLU A N 1
ATOM 769 C CA . GLU A 1 102 ? 11.398 -12.945 -24.281 1 51.66 102 GLU A CA 1
ATOM 770 C C . GLU A 1 102 ? 11.18 -12.906 -25.797 1 51.66 102 GLU A C 1
ATOM 772 O O . GLU A 1 102 ? 10.188 -13.43 -26.297 1 51.66 102 GLU A O 1
ATOM 777 N N . ALA A 1 103 ? 11.797 -11.891 -26.484 1 53.62 103 ALA A N 1
ATOM 778 C CA . ALA A 1 103 ? 11.758 -11.93 -27.938 1 53.62 103 ALA A CA 1
ATOM 779 C C . ALA A 1 103 ? 11.797 -13.367 -28.453 1 53.62 103 ALA A C 1
ATOM 781 O O . ALA A 1 103 ? 12.492 -14.219 -27.891 1 53.62 103 ALA A O 1
ATOM 782 N N . PRO A 1 104 ? 10.656 -13.711 -29.047 1 52.28 104 PRO A N 1
ATOM 783 C CA . PRO A 1 104 ? 10.836 -15.047 -29.609 1 52.28 104 PRO A CA 1
ATOM 784 C C . PRO A 1 104 ? 12.266 -15.328 -30.047 1 52.28 104 PRO A C 1
ATOM 786 O O . PRO A 1 104 ? 12.992 -14.406 -30.438 1 52.28 104 PRO A O 1
ATOM 789 N N . PRO A 1 105 ? 12.805 -16.344 -29.547 1 50.28 105 PRO A N 1
ATOM 790 C CA . PRO A 1 105 ? 14.141 -16.594 -30.094 1 50.28 105 PRO A CA 1
ATOM 791 C C . PRO A 1 105 ? 14.234 -16.281 -31.578 1 50.28 105 PRO A C 1
ATOM 793 O O . PRO A 1 105 ? 13.25 -16.438 -32.312 1 50.28 105 PRO A O 1
ATOM 796 N N . ALA A 1 106 ? 15.031 -15.297 -31.922 1 53.06 106 ALA A N 1
ATOM 797 C CA . ALA A 1 106 ? 15.266 -15.062 -33.344 1 53.06 106 ALA A CA 1
ATOM 798 C C . ALA A 1 106 ? 15.328 -16.375 -34.125 1 53.06 106 ALA A C 1
ATOM 800 O O . ALA A 1 106 ? 15.953 -17.344 -33.688 1 53.06 106 ALA A O 1
ATOM 801 N N . LEU A 1 107 ? 14.18 -16.766 -34.656 1 51.5 107 LEU A N 1
ATOM 802 C CA . LEU A 1 107 ? 14.312 -17.891 -35.594 1 51.5 107 LEU A CA 1
ATOM 803 C C . LEU A 1 107 ? 15.688 -17.875 -36.25 1 51.5 107 LEU A C 1
ATOM 805 O O . LEU A 1 107 ? 16.172 -16.828 -36.688 1 51.5 107 LEU A O 1
ATOM 809 N N . GLY A 1 108 ? 16.562 -18.719 -35.844 1 51.5 108 GLY A N 1
ATOM 810 C CA . GLY A 1 108 ? 17.828 -18.906 -36.531 1 51.5 108 GLY A CA 1
ATOM 811 C C . GLY A 1 108 ? 17.75 -18.672 -38.031 1 51.5 108 GLY A C 1
ATOM 812 O O . GLY A 1 108 ? 16.656 -18.688 -38.594 1 51.5 108 GLY A O 1
ATOM 813 N N . PRO A 1 109 ? 18.703 -17.922 -38.594 1 50.56 109 PRO A N 1
ATOM 814 C CA . PRO A 1 109 ? 18.719 -17.719 -40.031 1 50.56 109 PRO A CA 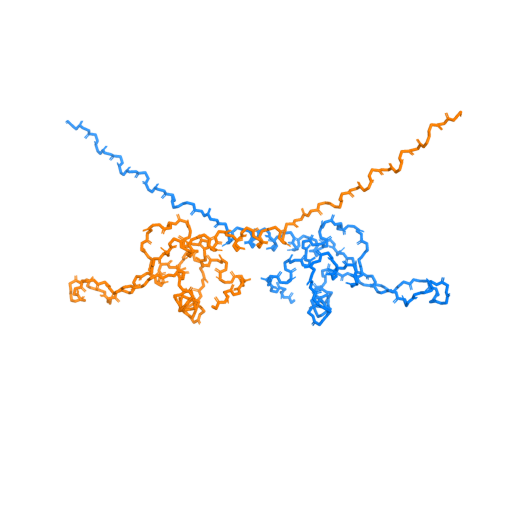1
ATOM 815 C C . PRO A 1 109 ? 18.203 -18.938 -40.812 1 50.56 109 PRO A C 1
ATOM 817 O O . PRO A 1 109 ? 18.344 -20.078 -40.344 1 50.56 109 PRO A O 1
ATOM 820 N N . ALA A 1 110 ? 17.094 -18.703 -41.469 1 54.03 110 ALA A N 1
ATOM 821 C CA . ALA A 1 110 ? 16.766 -19.641 -42.531 1 54.03 110 ALA A CA 1
ATOM 822 C C . ALA A 1 110 ? 17.984 -19.984 -43.375 1 54.03 110 ALA A C 1
ATOM 824 O O . ALA A 1 110 ? 18.578 -19.094 -44 1 54.03 110 ALA A O 1
ATOM 825 N N . TRP A 1 111 ? 18.828 -21.016 -43 1 37.62 111 TRP A N 1
ATOM 826 C CA . TRP A 1 111 ? 19.703 -21.438 -44.094 1 37.62 111 TRP A CA 1
ATOM 827 C C . TRP A 1 111 ? 18.906 -21.906 -45.312 1 37.62 111 TRP A C 1
ATOM 829 O O . TRP A 1 111 ? 17.781 -22.391 -45.156 1 37.62 111 TRP A O 1
ATOM 839 N N . MET B 1 1 ? -15.852 -13.391 1.321 1 67.12 1 MET B N 1
ATOM 840 C CA . MET B 1 1 ? -14.742 -12.867 2.121 1 67.12 1 MET B CA 1
ATOM 841 C C . MET B 1 1 ? -13.984 -11.789 1.355 1 67.12 1 MET B C 1
ATOM 843 O O . MET B 1 1 ? -13.695 -11.953 0.168 1 67.12 1 MET B O 1
ATOM 847 N N . THR B 1 2 ? -13.906 -10.617 1.899 1 83.19 2 THR B N 1
ATOM 848 C CA . THR B 1 2 ? -13.242 -9.5 1.231 1 83.19 2 THR B CA 1
ATOM 849 C C . THR B 1 2 ? -11.742 -9.516 1.513 1 83.19 2 THR B C 1
ATOM 851 O O . THR B 1 2 ? -11.312 -9.859 2.617 1 83.19 2 THR B O 1
ATOM 854 N N . VAL B 1 3 ? -10.891 -9.516 0.486 1 93.44 3 VAL B N 1
ATOM 855 C CA . VAL B 1 3 ? -9.438 -9.484 0.633 1 93.44 3 VAL B CA 1
ATOM 856 C C . VAL B 1 3 ? -8.977 -8.055 0.902 1 93.44 3 VAL B C 1
ATOM 858 O O . VAL B 1 3 ? -9.195 -7.156 0.083 1 93.44 3 VAL B O 1
ATOM 861 N N . LYS B 1 4 ? -8.312 -7.859 2.105 1 93.19 4 LYS B N 1
ATOM 862 C CA . LYS B 1 4 ? -7.773 -6.551 2.457 1 93.19 4 LYS B CA 1
ATOM 863 C C . LYS B 1 4 ? -6.52 -6.234 1.651 1 93.19 4 LYS B C 1
ATOM 865 O O . LYS B 1 4 ? -5.629 -7.082 1.522 1 93.19 4 LYS B O 1
ATOM 870 N N . MET B 1 5 ? -6.395 -5.02 1.162 1 94.56 5 MET B N 1
ATOM 871 C CA . MET B 1 5 ? -5.297 -4.609 0.292 1 94.56 5 MET B CA 1
ATOM 872 C C . MET B 1 5 ? -4.121 -4.09 1.109 1 94.56 5 MET B C 1
ATOM 874 O O . MET B 1 5 ? -4 -2.887 1.343 1 94.56 5 MET B O 1
ATOM 878 N N . THR B 1 6 ? -3.293 -5.004 1.519 1 95.44 6 THR B N 1
ATOM 879 C CA . THR B 1 6 ? -2.025 -4.629 2.135 1 95.44 6 THR B CA 1
ATOM 880 C C . THR B 1 6 ? -0.923 -4.523 1.086 1 95.44 6 THR B C 1
ATOM 882 O O . THR B 1 6 ? -1.132 -4.871 -0.079 1 95.44 6 THR B O 1
ATOM 885 N N . VAL B 1 7 ? 0.172 -3.992 1.553 1 96.5 7 VAL B N 1
ATOM 886 C CA . VAL B 1 7 ? 1.25 -3.807 0.587 1 96.5 7 VAL B CA 1
ATOM 887 C C . VAL B 1 7 ? 1.71 -5.164 0.058 1 96.5 7 VAL B C 1
ATOM 889 O O . VAL B 1 7 ? 1.854 -5.348 -1.152 1 96.5 7 VAL B O 1
ATOM 892 N N . PRO B 1 8 ? 1.855 -6.203 0.887 1 97.69 8 PRO B N 1
ATOM 893 C CA . PRO B 1 8 ? 2.254 -7.504 0.345 1 97.69 8 PRO B CA 1
ATOM 894 C C . PRO B 1 8 ? 1.199 -8.109 -0.58 1 97.69 8 PRO B C 1
ATOM 896 O O . PRO B 1 8 ? 1.538 -8.68 -1.618 1 97.69 8 PRO B O 1
ATOM 899 N N . VAL B 1 9 ? -0.057 -7.918 -0.251 1 97.94 9 VAL B N 1
ATOM 900 C CA . VAL B 1 9 ? -1.106 -8.43 -1.129 1 97.94 9 VAL B CA 1
ATOM 901 C C . VAL B 1 9 ? -1.033 -7.723 -2.482 1 97.94 9 VAL B C 1
ATOM 903 O O . VAL B 1 9 ? -1.12 -8.367 -3.529 1 97.94 9 VAL B O 1
ATOM 906 N N . ALA B 1 10 ? -0.866 -6.398 -2.414 1 97.94 10 ALA B N 1
ATOM 907 C CA . ALA B 1 10 ? -0.79 -5.613 -3.645 1 97.94 10 ALA B CA 1
ATOM 908 C C . ALA B 1 10 ? 0.372 -6.078 -4.52 1 97.94 10 ALA B C 1
ATOM 910 O O . ALA B 1 10 ? 0.236 -6.18 -5.738 1 97.94 10 ALA B O 1
ATOM 911 N N . LYS B 1 11 ? 1.508 -6.336 -3.914 1 98.06 11 LYS B N 1
ATOM 912 C CA . LYS B 1 11 ? 2.658 -6.824 -4.668 1 98.06 11 LYS B CA 1
ATOM 913 C C . LYS B 1 11 ? 2.35 -8.156 -5.34 1 98.06 11 LYS B C 1
ATOM 915 O O . LYS B 1 11 ? 2.703 -8.375 -6.5 1 98.06 11 LYS B O 1
ATOM 920 N N . VAL B 1 12 ? 1.713 -9.031 -4.633 1 98.44 12 VAL B N 1
ATOM 921 C CA . VAL B 1 12 ? 1.377 -10.352 -5.156 1 98.44 12 VAL B CA 1
ATOM 922 C C . VAL B 1 12 ? 0.402 -10.219 -6.32 1 98.44 12 VAL B C 1
ATOM 924 O O . VAL B 1 12 ? 0.582 -10.844 -7.367 1 98.44 12 VAL B O 1
ATOM 927 N N . LEU B 1 13 ? -0.587 -9.375 -6.156 1 98.38 13 LEU B N 1
ATOM 928 C CA . LEU B 1 13 ? -1.587 -9.188 -7.203 1 98.38 13 LEU B CA 1
ATOM 929 C C . LEU B 1 13 ? -0.955 -8.602 -8.461 1 98.38 13 LEU B C 1
ATOM 931 O O . LEU B 1 13 ? -1.3 -9 -9.578 1 98.38 13 LEU B O 1
ATOM 935 N N . ALA B 1 14 ? -0.071 -7.664 -8.234 1 98.12 14 ALA B N 1
ATOM 936 C CA . ALA B 1 14 ? 0.622 -7.074 -9.375 1 98.12 14 ALA B CA 1
ATOM 937 C C . ALA B 1 14 ? 1.417 -8.133 -10.141 1 98.12 14 ALA B C 1
ATOM 939 O O . ALA B 1 14 ? 1.405 -8.156 -11.375 1 98.12 14 ALA B O 1
ATOM 940 N N . ALA B 1 15 ? 2.082 -8.977 -9.422 1 97.75 15 ALA B N 1
ATOM 941 C CA . ALA B 1 15 ? 2.857 -10.047 -10.047 1 97.75 15 ALA B CA 1
ATOM 942 C C . ALA B 1 15 ? 1.955 -11 -10.828 1 97.75 15 ALA B C 1
ATOM 944 O O . ALA B 1 15 ? 2.275 -11.383 -11.953 1 97.75 15 ALA B O 1
ATOM 945 N N . LEU B 1 16 ? 0.871 -11.352 -10.258 1 97.94 16 LEU B N 1
ATOM 946 C CA . LEU B 1 16 ? -0.068 -12.266 -10.906 1 97.94 16 LEU B CA 1
ATOM 947 C C . LEU B 1 16 ? -0.653 -11.633 -12.164 1 97.94 16 LEU B C 1
ATOM 949 O O . LEU B 1 16 ? -0.807 -12.305 -13.188 1 97.94 16 LEU B O 1
ATOM 953 N N . LEU B 1 17 ? -0.909 -10.375 -12.07 1 97.94 17 LEU B N 1
ATOM 954 C CA . LEU B 1 17 ? -1.565 -9.672 -13.172 1 97.94 17 LEU B CA 1
ATOM 955 C C . LEU B 1 17 ? -0.585 -9.406 -14.305 1 97.94 17 LEU B C 1
ATOM 957 O O . LEU B 1 17 ? -0.998 -9.094 -15.422 1 97.94 17 LEU B O 1
ATOM 961 N N . ALA B 1 18 ? 0.702 -9.477 -14.008 1 96.06 18 ALA B N 1
ATOM 962 C CA . ALA B 1 18 ? 1.705 -9.344 -15.062 1 96.06 18 ALA B CA 1
ATOM 963 C C . ALA B 1 18 ? 1.571 -10.461 -16.094 1 96.06 18 ALA B C 1
ATOM 965 O O . ALA B 1 18 ? 1.955 -10.305 -17.25 1 96.06 18 ALA B O 1
ATOM 966 N N . ASP B 1 19 ? 1.029 -11.641 -15.719 1 95.31 19 ASP B N 1
ATOM 967 C CA . ASP B 1 19 ? 0.673 -12.766 -16.578 1 95.31 19 ASP B CA 1
ATOM 968 C C . ASP B 1 19 ? -0.608 -13.445 -16.094 1 95.31 19 ASP B C 1
ATOM 970 O O . ASP B 1 19 ? -0.57 -14.555 -15.57 1 95.31 19 ASP B O 1
ATOM 974 N N . PRO B 1 20 ? -1.714 -12.82 -16.375 1 94.94 20 PRO B N 1
ATOM 975 C CA . PRO B 1 20 ? -2.979 -13.234 -15.758 1 94.94 20 PRO B CA 1
ATOM 976 C C . PRO B 1 20 ? -3.445 -14.609 -16.25 1 94.94 20 PRO B C 1
ATOM 978 O O . PRO B 1 20 ? -4.191 -15.297 -15.547 1 94.94 20 PRO B O 1
ATOM 981 N N . ALA B 1 21 ? -2.945 -15.016 -17.375 1 94.19 21 ALA B N 1
ATOM 982 C CA . ALA B 1 21 ? -3.359 -16.297 -17.938 1 94.19 21 ALA B CA 1
ATOM 983 C C . ALA B 1 21 ? -2.375 -17.406 -17.562 1 94.19 21 ALA B C 1
ATOM 985 O O . ALA B 1 21 ? -2.656 -18.594 -17.75 1 94.19 21 ALA B O 1
ATOM 986 N N . GLY B 1 22 ? -1.281 -17 -16.984 1 95.38 22 GLY B N 1
ATOM 987 C CA . GLY B 1 22 ? -0.23 -17.953 -16.688 1 95.38 22 GLY B CA 1
ATOM 988 C C . GLY B 1 22 ? -0.43 -18.688 -15.375 1 95.38 22 GLY B C 1
ATOM 989 O O . GLY B 1 22 ? -1.229 -18.25 -14.539 1 95.38 22 GLY B O 1
ATOM 990 N N . GLU B 1 23 ? 0.306 -19.859 -15.258 1 96.44 23 GLU B N 1
ATOM 991 C CA . GLU B 1 23 ? 0.437 -20.562 -13.984 1 96.44 23 GLU B CA 1
ATOM 992 C C . GLU B 1 23 ? 1.646 -20.078 -13.203 1 96.44 23 GLU B C 1
ATOM 994 O O . GLU B 1 23 ? 2.721 -19.859 -13.766 1 96.44 23 GLU B O 1
ATOM 999 N N . HIS B 1 24 ? 1.314 -19.875 -11.914 1 97.12 24 HIS B N 1
ATOM 1000 C CA . HIS B 1 24 ? 2.367 -19.375 -11.047 1 97.12 24 HIS B CA 1
ATOM 1001 C C . HIS B 1 24 ? 2.621 -20.312 -9.875 1 97.12 24 HIS B C 1
ATOM 1003 O O . HIS B 1 24 ? 1.722 -21.047 -9.461 1 97.12 24 HIS B O 1
ATOM 1009 N N . TYR B 1 25 ? 3.875 -20.328 -9.398 1 97.31 25 TYR B N 1
ATOM 1010 C CA . TYR B 1 25 ? 4.16 -21.109 -8.203 1 97.31 25 TYR B CA 1
ATOM 1011 C C . TYR B 1 25 ? 4.945 -20.281 -7.188 1 97.31 25 TYR B C 1
ATOM 1013 O O . TYR B 1 25 ? 5.492 -19.234 -7.52 1 97.31 25 TYR B O 1
ATOM 1021 N N . GLY B 1 26 ? 4.906 -20.719 -5.969 1 97.31 26 GLY B N 1
ATOM 1022 C CA . GLY B 1 26 ? 5.363 -19.969 -4.812 1 97.31 26 GLY B CA 1
ATOM 1023 C C . GLY B 1 26 ? 6.77 -19.406 -4.977 1 97.31 26 GLY B C 1
ATOM 1024 O O . GLY B 1 26 ? 7.004 -18.219 -4.754 1 97.31 26 GLY B O 1
ATOM 1025 N N . LEU B 1 27 ? 7.684 -20.266 -5.406 1 96.5 27 LEU B N 1
ATOM 1026 C CA . LEU B 1 27 ? 9.07 -19.844 -5.535 1 96.5 27 LEU B CA 1
ATOM 1027 C C . LEU B 1 27 ? 9.211 -18.719 -6.559 1 96.5 27 LEU B C 1
ATOM 1029 O O . LEU B 1 27 ? 9.938 -17.75 -6.328 1 96.5 27 LEU B O 1
ATOM 1033 N N . GLN B 1 28 ? 8.602 -18.828 -7.609 1 95.69 28 GLN B N 1
ATOM 1034 C CA . GLN B 1 28 ? 8.609 -17.781 -8.633 1 95.69 28 GLN B CA 1
ATOM 1035 C C . GLN B 1 28 ? 8.055 -16.469 -8.094 1 95.69 28 GLN B C 1
ATOM 1037 O O . GLN B 1 28 ? 8.625 -15.406 -8.336 1 95.69 28 GLN B O 1
ATOM 1042 N N . LEU B 1 29 ? 6.93 -16.516 -7.367 1 97.56 29 LEU B N 1
ATOM 1043 C CA . LEU B 1 29 ? 6.289 -15.32 -6.824 1 97.56 29 LEU B CA 1
ATOM 1044 C C . LEU B 1 29 ? 7.156 -14.68 -5.754 1 97.56 29 LEU B C 1
ATOM 1046 O O . LEU B 1 29 ? 7.199 -13.453 -5.637 1 97.56 29 LEU B O 1
ATOM 1050 N N . MET B 1 30 ? 7.852 -15.516 -4.965 1 98.19 30 MET B N 1
ATOM 1051 C CA . MET B 1 30 ? 8.789 -14.984 -3.979 1 98.19 30 MET B CA 1
ATOM 1052 C C . MET B 1 30 ? 9.891 -14.172 -4.652 1 98.19 30 MET B C 1
ATOM 1054 O O . MET B 1 30 ? 10.219 -13.078 -4.203 1 98.19 30 MET B O 1
ATOM 1058 N N . GLN B 1 31 ? 10.391 -14.672 -5.773 1 96.31 31 GLN B N 1
ATOM 1059 C CA . GLN B 1 31 ? 11.477 -14.016 -6.5 1 96.31 31 GLN B CA 1
ATOM 1060 C C . GLN B 1 31 ? 11 -12.719 -7.145 1 96.31 31 GLN B C 1
ATOM 1062 O O . GLN B 1 31 ? 11.719 -11.711 -7.121 1 96.31 31 GLN B O 1
ATOM 1067 N N . GLN B 1 32 ? 9.852 -12.734 -7.688 1 94.38 32 GLN B N 1
ATOM 1068 C CA . GLN B 1 32 ? 9.305 -11.578 -8.383 1 94.38 32 GLN B CA 1
ATOM 1069 C C . GLN B 1 32 ? 8.945 -10.461 -7.41 1 94.38 32 GLN B C 1
ATOM 1071 O O . GLN B 1 32 ? 9.07 -9.281 -7.734 1 94.38 32 GLN B O 1
ATOM 1076 N N . THR B 1 33 ? 8.516 -10.805 -6.203 1 96.88 33 THR B N 1
ATOM 1077 C CA . THR B 1 33 ? 7.938 -9.812 -5.305 1 96.88 33 THR B CA 1
ATOM 1078 C C . THR B 1 33 ? 8.906 -9.477 -4.172 1 96.88 33 THR B C 1
ATOM 1080 O O . THR B 1 33 ? 8.75 -8.461 -3.498 1 96.88 33 THR B O 1
ATOM 1083 N N . GLY B 1 34 ? 9.828 -10.383 -3.871 1 97 34 GLY B N 1
ATOM 1084 C CA . GLY B 1 34 ? 10.688 -10.219 -2.711 1 97 34 GLY B CA 1
ATOM 1085 C C . GLY B 1 34 ? 9.992 -10.539 -1.401 1 97 34 GLY B C 1
ATOM 1086 O O . GLY B 1 34 ? 10.5 -10.211 -0.327 1 97 34 GLY B O 1
ATOM 1087 N N . ILE B 1 35 ? 8.805 -11.195 -1.465 1 97.81 35 ILE B N 1
ATOM 1088 C CA . ILE B 1 35 ? 8.008 -11.531 -0.289 1 97.81 35 ILE B CA 1
ATOM 1089 C C . ILE B 1 35 ? 8.422 -12.906 0.236 1 97.81 35 ILE B C 1
ATOM 1091 O O . ILE B 1 35 ? 8.594 -13.844 -0.542 1 97.81 35 ILE B O 1
ATOM 1095 N N . ALA B 1 36 ? 8.625 -12.977 1.551 1 98.12 36 ALA B N 1
ATOM 1096 C CA . ALA B 1 36 ? 9.039 -14.219 2.186 1 98.12 36 ALA B CA 1
ATOM 1097 C C . ALA B 1 36 ? 7.902 -15.242 2.188 1 98.12 36 ALA B C 1
ATOM 1099 O O . ALA B 1 36 ? 6.727 -14.867 2.166 1 98.12 36 ALA B O 1
ATOM 1100 N N . SER B 1 37 ? 8.297 -16.578 2.324 1 98 37 SER B N 1
ATOM 1101 C CA . SER B 1 37 ? 7.348 -17.672 2.256 1 98 37 SER B CA 1
ATOM 1102 C C . SER B 1 37 ? 6.289 -17.562 3.35 1 98 37 SER B C 1
ATOM 1104 O O . SER B 1 37 ? 5.109 -17.828 3.107 1 98 37 SER B O 1
ATOM 1106 N N . GLY B 1 38 ? 6.695 -17.172 4.496 1 98.25 38 GLY B N 1
ATOM 1107 C CA . GLY B 1 38 ? 5.789 -17.078 5.629 1 98.25 38 GLY B CA 1
ATOM 1108 C C . GLY B 1 38 ? 4.684 -16.062 5.426 1 98.25 38 GLY B C 1
ATOM 1109 O O . GLY B 1 38 ? 3.646 -16.125 6.09 1 98.25 38 GLY B O 1
ATOM 1110 N N . THR B 1 39 ? 4.898 -15.172 4.508 1 98.31 39 THR B N 1
ATOM 1111 C CA . THR B 1 39 ? 3.93 -14.133 4.176 1 98.31 39 THR B CA 1
ATOM 1112 C C . THR B 1 39 ? 3.17 -14.484 2.9 1 98.31 39 THR B C 1
ATOM 1114 O O . THR B 1 39 ? 1.954 -14.305 2.826 1 98.31 39 THR B O 1
ATOM 1117 N N . LEU B 1 40 ? 3.846 -15.039 1.974 1 98.69 40 LEU B N 1
ATOM 1118 C CA . LEU B 1 40 ? 3.289 -15.273 0.646 1 98.69 40 LEU B CA 1
ATOM 1119 C C . LEU B 1 40 ? 2.211 -16.344 0.692 1 98.69 40 LEU B C 1
ATOM 1121 O O . LEU B 1 40 ? 1.13 -16.172 0.123 1 98.69 40 LEU B O 1
ATOM 1125 N N . TYR B 1 41 ? 2.498 -17.359 1.32 1 98.44 41 TYR B N 1
ATOM 1126 C CA . TYR B 1 41 ? 1.617 -18.516 1.199 1 98.44 41 TYR B CA 1
ATOM 1127 C C . TYR B 1 41 ? 0.294 -18.266 1.916 1 98.44 41 TYR B C 1
ATOM 1129 O O . TYR B 1 41 ? -0.769 -18.641 1.415 1 98.44 41 TYR B O 1
ATOM 1137 N N . PRO B 1 42 ? 0.276 -17.672 3.033 1 98.5 42 PRO B N 1
ATOM 1138 C CA . PRO B 1 42 ? -1.012 -17.281 3.607 1 98.5 42 PRO B CA 1
ATOM 1139 C C . PRO B 1 42 ? -1.802 -16.344 2.693 1 98.5 42 PRO B C 1
ATOM 1141 O O . PRO B 1 42 ? -3.031 -16.422 2.639 1 98.5 42 PRO B O 1
ATOM 1144 N N . ILE B 1 43 ? -1.112 -15.477 1.981 1 98.62 43 ILE B N 1
ATOM 1145 C CA . ILE B 1 43 ? -1.782 -14.609 1.024 1 98.62 43 ILE B CA 1
ATOM 1146 C C . ILE B 1 43 ? -2.422 -15.445 -0.08 1 98.62 43 ILE B C 1
ATOM 1148 O O . ILE B 1 43 ? -3.59 -15.242 -0.423 1 98.62 43 ILE B O 1
ATOM 1152 N N . LEU B 1 44 ? -1.646 -16.359 -0.624 1 98.62 44 LEU B N 1
ATOM 1153 C CA . LEU B 1 44 ? -2.158 -17.219 -1.688 1 98.62 44 LEU B CA 1
ATOM 1154 C C . LEU B 1 44 ? -3.365 -18.016 -1.209 1 98.62 44 LEU B C 1
ATOM 1156 O O . LEU B 1 44 ? -4.352 -18.156 -1.936 1 98.62 44 LEU B O 1
ATOM 1160 N N . THR B 1 45 ? -3.303 -18.516 -0.023 1 98.06 45 THR B N 1
ATOM 1161 C CA . THR B 1 45 ? -4.41 -19.266 0.56 1 98.06 45 THR B CA 1
ATOM 1162 C C . THR B 1 45 ? -5.648 -18.391 0.697 1 98.06 45 THR B C 1
ATOM 1164 O O . THR B 1 45 ? -6.758 -18.797 0.354 1 98.06 45 THR B O 1
ATOM 1167 N N . ARG B 1 46 ? -5.523 -17.141 1.135 1 98.12 46 ARG B N 1
ATOM 1168 C CA . ARG B 1 46 ? -6.629 -16.203 1.288 1 98.12 46 ARG B CA 1
ATOM 1169 C C . ARG B 1 46 ? -7.258 -15.867 -0.061 1 98.12 46 ARG B C 1
ATOM 1171 O O . ARG B 1 46 ? -8.484 -15.828 -0.188 1 98.12 46 ARG B O 1
ATOM 1178 N N . LEU B 1 47 ? -6.387 -15.68 -1.001 1 98.56 47 LEU B N 1
ATOM 1179 C CA . LEU B 1 47 ? -6.879 -15.383 -2.342 1 98.56 47 LEU B CA 1
ATOM 1180 C C . LEU B 1 47 ? -7.633 -16.578 -2.922 1 98.56 47 LEU B C 1
ATOM 1182 O O . LEU B 1 47 ? -8.648 -16.391 -3.602 1 98.56 47 LEU B O 1
ATOM 1186 N N . GLN B 1 48 ? -7.105 -17.719 -2.693 1 98.44 48 GLN B N 1
ATOM 1187 C CA . GLN B 1 48 ? -7.777 -18.938 -3.156 1 98.44 48 GLN B CA 1
ATOM 1188 C C . GLN B 1 48 ? -9.141 -19.094 -2.486 1 98.44 48 GLN B C 1
ATOM 1190 O O . GLN B 1 48 ? -10.133 -19.375 -3.154 1 98.44 48 GLN B O 1
ATOM 1195 N N . ASN B 1 49 ? -9.188 -18.922 -1.168 1 97.81 49 ASN B N 1
ATOM 1196 C CA . ASN B 1 49 ? -10.422 -19.047 -0.407 1 97.81 49 ASN B CA 1
ATOM 1197 C C . ASN B 1 49 ? -11.453 -18.016 -0.844 1 97.81 49 ASN B C 1
ATOM 1199 O O . ASN B 1 49 ? -12.656 -18.281 -0.803 1 97.81 49 ASN B O 1
ATOM 1203 N N . ALA B 1 50 ? -11 -16.922 -1.338 1 98.06 50 ALA B N 1
ATOM 1204 C CA . ALA B 1 50 ? -11.883 -15.852 -1.798 1 98.06 50 ALA B CA 1
ATOM 1205 C C . ALA B 1 50 ? -12.359 -16.109 -3.223 1 98.06 50 ALA B C 1
ATOM 1207 O O . ALA B 1 50 ? -13.164 -15.344 -3.76 1 98.06 50 ALA B O 1
ATOM 1208 N N . GLY B 1 51 ? -11.789 -17.078 -3.844 1 98 51 GLY B N 1
ATOM 1209 C CA . GLY B 1 51 ? -12.18 -17.422 -5.203 1 98 51 GLY B CA 1
ATOM 1210 C C . GLY B 1 51 ? -11.391 -16.656 -6.258 1 98 51 GLY B C 1
ATOM 1211 O O . GLY B 1 51 ? -11.758 -16.672 -7.434 1 98 51 GLY B O 1
ATOM 1212 N N . TRP B 1 52 ? -10.32 -16 -5.867 1 98.56 52 TRP B N 1
ATOM 1213 C CA . TRP B 1 52 ? -9.531 -15.211 -6.805 1 98.56 52 TRP B CA 1
ATOM 1214 C C . TRP B 1 52 ? -8.516 -16.078 -7.539 1 98.56 52 TRP B C 1
ATOM 1216 O O . TRP B 1 52 ? -8.078 -15.734 -8.641 1 98.56 52 TRP B O 1
ATOM 1226 N N . LEU B 1 53 ? -8.141 -17.203 -6.93 1 98.69 53 LEU B N 1
ATOM 1227 C CA . LEU B 1 53 ? -7.184 -18.141 -7.5 1 98.69 53 LEU B CA 1
ATOM 1228 C C . LEU B 1 53 ? -7.762 -19.547 -7.547 1 98.69 53 LEU B C 1
ATOM 1230 O O . LEU B 1 53 ? -8.547 -19.938 -6.676 1 98.69 53 LEU B O 1
ATOM 1234 N N . THR B 1 54 ? -7.359 -20.25 -8.57 1 98.5 54 THR B N 1
ATOM 1235 C CA . THR B 1 54 ? -7.398 -21.719 -8.547 1 98.5 54 THR B CA 1
ATOM 1236 C C . THR B 1 54 ? -6.004 -22.297 -8.336 1 98.5 54 THR B C 1
ATOM 1238 O O . THR B 1 54 ? -5.004 -21.625 -8.602 1 98.5 54 THR B O 1
ATOM 1241 N N . ALA B 1 55 ? -6.031 -23.469 -7.77 1 97.75 55 ALA B N 1
ATOM 1242 C CA . ALA B 1 55 ? -4.758 -24.141 -7.57 1 97.75 55 ALA B CA 1
ATOM 1243 C C . ALA B 1 55 ? -4.82 -25.594 -8.07 1 97.75 55 ALA B C 1
ATOM 1245 O O . ALA B 1 55 ? -5.875 -26.234 -8 1 97.75 55 ALA B O 1
ATOM 1246 N N . ARG B 1 56 ? -3.686 -26.047 -8.57 1 96.25 56 ARG B N 1
ATOM 1247 C CA . ARG B 1 56 ? -3.562 -27.453 -8.961 1 96.25 56 ARG B CA 1
ATOM 1248 C C . ARG B 1 56 ? -2.135 -27.953 -8.758 1 96.25 56 ARG B C 1
ATOM 1250 O O . ARG B 1 56 ? -1.183 -27.172 -8.836 1 96.25 56 ARG B O 1
ATOM 1257 N N . TRP B 1 57 ? -2.076 -29.234 -8.562 1 94.06 57 TRP B N 1
ATOM 1258 C CA . TRP B 1 57 ? -0.756 -29.844 -8.461 1 94.06 57 TRP B CA 1
ATOM 1259 C C . TRP B 1 57 ? -0.218 -30.219 -9.836 1 94.06 57 TRP B C 1
ATOM 1261 O O . TRP B 1 57 ? -0.98 -30.609 -10.719 1 94.06 57 TRP B O 1
ATOM 1271 N N . GLU B 1 58 ? 1.079 -30.047 -10 1 91.06 58 GLU B N 1
ATOM 1272 C CA . GLU B 1 58 ? 1.758 -30.5 -11.219 1 91.06 58 GLU B CA 1
ATOM 1273 C C . GLU B 1 58 ? 1.526 -31.984 -11.469 1 91.06 58 GLU B C 1
ATOM 1275 O O . GLU B 1 58 ? 1.567 -32.781 -10.531 1 91.06 58 GLU B O 1
ATOM 1280 N N . ASP B 1 59 ? 1.141 -32.406 -12.727 1 85.38 59 ASP B N 1
ATOM 1281 C CA . ASP B 1 59 ? 0.872 -33.781 -13.109 1 85.38 59 ASP B CA 1
ATOM 1282 C C . ASP B 1 59 ? 2.17 -34.531 -13.406 1 85.38 59 ASP B C 1
ATOM 1284 O O . ASP B 1 59 ? 2.141 -35.688 -13.852 1 85.38 59 ASP B O 1
ATOM 1288 N N . GLU B 1 60 ? 3.227 -33.969 -13.039 1 77.56 60 GLU B N 1
ATOM 1289 C CA . GLU B 1 60 ? 4.477 -34.656 -13.352 1 77.56 60 GLU B CA 1
ATOM 1290 C C . GLU B 1 60 ? 4.98 -35.469 -12.164 1 77.56 60 GLU B C 1
ATOM 1292 O O . GLU B 1 60 ? 4.848 -35.031 -11.016 1 77.56 60 GLU B O 1
ATOM 1297 N N . ASP B 1 61 ? 5.398 -36.688 -12.43 1 75.19 61 ASP B N 1
ATOM 1298 C CA . ASP B 1 61 ? 6.023 -37.5 -11.406 1 75.19 61 ASP B CA 1
ATOM 1299 C C . ASP B 1 61 ? 7.27 -36.844 -10.844 1 75.19 61 ASP B C 1
ATOM 1301 O O . ASP B 1 61 ? 8.133 -36.375 -11.594 1 75.19 61 ASP B O 1
ATOM 1305 N N . PRO B 1 62 ? 7.156 -36.719 -9.609 1 73.12 62 PRO B N 1
ATOM 1306 C CA . PRO B 1 62 ? 8.312 -36.062 -8.977 1 73.12 62 PRO B CA 1
ATOM 1307 C C . PRO B 1 62 ? 9.641 -36.656 -9.438 1 73.12 62 PRO B C 1
ATOM 1309 O O . PRO B 1 62 ? 10.633 -35.938 -9.57 1 73.12 62 PRO B O 1
ATOM 1312 N N . SER B 1 63 ? 9.672 -37.938 -9.562 1 76.88 63 SER B N 1
ATOM 1313 C CA . SER B 1 63 ? 10.891 -38.625 -9.977 1 76.88 63 SER B CA 1
ATOM 1314 C C . SER B 1 63 ? 11.367 -38.125 -11.344 1 76.88 63 SER B C 1
ATOM 1316 O O . SER B 1 63 ? 12.57 -38.094 -11.609 1 76.88 63 SER B O 1
ATOM 1318 N N . ASP B 1 64 ? 10.461 -37.75 -12.086 1 77.38 64 ASP B N 1
ATOM 1319 C CA . ASP B 1 64 ? 10.766 -37.312 -13.445 1 77.38 64 ASP B CA 1
ATOM 1320 C C . ASP B 1 64 ? 11.156 -35.844 -13.477 1 77.38 64 ASP B C 1
ATOM 1322 O O . ASP B 1 64 ? 12 -35.438 -14.281 1 77.38 64 ASP B O 1
ATOM 1326 N N . ALA B 1 65 ? 10.688 -35.156 -12.531 1 75.94 65 ALA B N 1
ATOM 1327 C CA . ALA B 1 65 ? 10.844 -33.688 -12.586 1 75.94 65 ALA B CA 1
ATOM 1328 C C . ALA B 1 65 ? 12.164 -33.25 -11.969 1 75.94 65 ALA B C 1
ATOM 1330 O O . ALA B 1 65 ? 12.711 -32.219 -12.32 1 75.94 65 ALA B O 1
ATOM 1331 N N . GLY B 1 66 ? 12.836 -34.156 -11.125 1 85.06 66 GLY B N 1
ATOM 1332 C CA . GLY B 1 66 ? 14.062 -33.781 -10.438 1 85.06 66 GLY B CA 1
ATOM 1333 C C . GLY B 1 66 ? 13.867 -32.688 -9.422 1 85.06 66 GLY B C 1
ATOM 1334 O O . GLY B 1 66 ? 14.828 -32 -9.039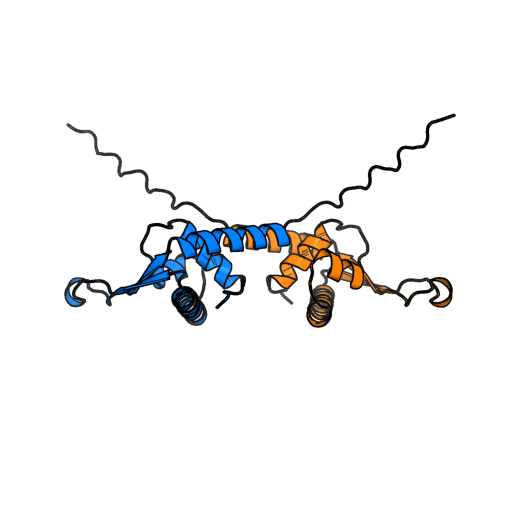 1 85.06 66 GLY B O 1
ATOM 1335 N N . ARG B 1 67 ? 12.617 -32.375 -9.273 1 85.75 67 ARG B N 1
ATOM 1336 C CA . ARG B 1 67 ? 12.211 -31.359 -8.305 1 85.75 67 ARG B CA 1
ATOM 1337 C C . ARG B 1 67 ? 10.875 -31.719 -7.668 1 85.75 67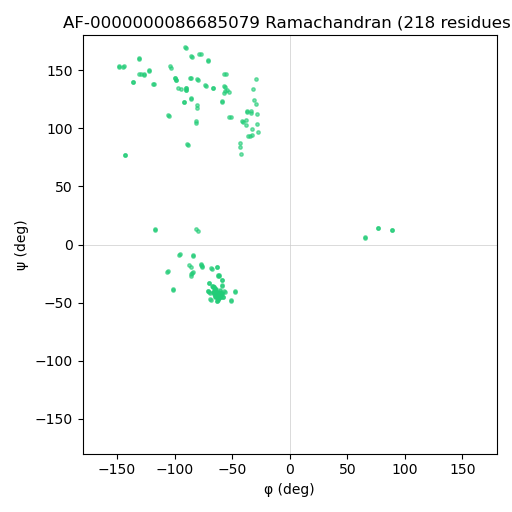 ARG B C 1
ATOM 1339 O O . ARG B 1 67 ? 10.125 -32.531 -8.195 1 85.75 67 ARG B O 1
ATOM 1346 N N . PRO B 1 68 ? 10.734 -31.203 -6.449 1 85.94 68 PRO B N 1
ATOM 1347 C CA . PRO B 1 68 ? 9.43 -31.453 -5.836 1 85.94 68 PRO B CA 1
ATOM 1348 C C . PRO B 1 68 ? 8.266 -30.969 -6.703 1 85.94 68 PRO B C 1
ATOM 1350 O O . PRO B 1 68 ? 8.414 -30 -7.449 1 85.94 68 PRO B O 1
ATOM 1353 N N . VAL B 1 69 ? 7.211 -31.719 -6.59 1 89.44 69 VAL B N 1
ATOM 1354 C CA . VAL B 1 69 ? 5.996 -31.375 -7.316 1 89.44 69 VAL B CA 1
ATOM 1355 C C . VAL B 1 69 ? 5.551 -29.953 -6.926 1 89.44 69 VAL B C 1
ATOM 1357 O O . VAL B 1 69 ? 5.59 -29.594 -5.75 1 89.44 69 VAL B O 1
ATOM 1360 N N . ARG B 1 70 ? 5.176 -29.219 -7.922 1 91.62 70 ARG B N 1
ATOM 1361 C CA . ARG B 1 70 ? 4.777 -27.828 -7.695 1 91.62 70 ARG B CA 1
ATOM 1362 C C . ARG B 1 70 ? 3.26 -27.703 -7.629 1 91.62 70 ARG B C 1
ATOM 1364 O O . ARG B 1 70 ? 2.537 -28.438 -8.305 1 91.62 70 ARG B O 1
ATOM 1371 N N . ARG B 1 71 ? 2.898 -26.828 -6.695 1 95.25 71 ARG B N 1
ATOM 1372 C CA . ARG B 1 71 ? 1.522 -26.344 -6.723 1 95.25 71 ARG B CA 1
ATOM 1373 C C . ARG B 1 71 ? 1.412 -25.062 -7.547 1 95.25 71 ARG B C 1
ATOM 1375 O O . ARG B 1 71 ? 2.131 -24.094 -7.293 1 95.25 71 ARG B O 1
ATOM 1382 N N . TYR B 1 72 ? 0.555 -25.125 -8.547 1 97.38 72 TYR B N 1
ATOM 1383 C CA . TYR B 1 72 ? 0.38 -23.969 -9.43 1 97.38 72 TYR B CA 1
ATOM 1384 C C . TYR B 1 72 ? -0.865 -23.172 -9.055 1 97.38 72 TYR B C 1
ATOM 1386 O O . TYR B 1 72 ? -1.892 -23.75 -8.695 1 97.38 72 TYR B O 1
ATOM 1394 N N . TYR B 1 73 ? -0.771 -21.828 -9.18 1 98.31 73 TYR B N 1
ATOM 1395 C CA . TYR B 1 73 ? -1.864 -20.891 -8.938 1 98.31 73 TYR B CA 1
ATOM 1396 C C . TYR B 1 73 ? -2.203 -20.125 -10.203 1 98.31 73 TYR B C 1
ATOM 1398 O O . TYR B 1 73 ? -1.307 -19.703 -10.945 1 98.31 73 TYR B O 1
ATOM 1406 N N . GLN B 1 74 ? -3.459 -19.969 -10.422 1 98.31 74 GLN B N 1
ATOM 1407 C CA . GLN B 1 74 ? -3.914 -19.188 -11.562 1 98.31 74 GLN B CA 1
ATOM 1408 C C . GLN B 1 74 ? -5.059 -18.25 -11.172 1 98.31 74 GLN B C 1
ATOM 1410 O O . GLN B 1 74 ? -5.961 -18.656 -10.43 1 98.31 74 GLN B O 1
ATOM 1415 N N . LEU B 1 75 ? -4.992 -17.062 -11.719 1 98.56 75 LEU B N 1
ATOM 1416 C CA . LEU B 1 75 ? -6.086 -16.141 -11.492 1 98.56 75 LEU B CA 1
ATOM 1417 C C . LEU B 1 75 ? -7.371 -16.625 -12.148 1 98.56 75 LEU B C 1
ATOM 1419 O O . LEU B 1 75 ? -7.344 -17.094 -13.297 1 98.56 75 LEU B O 1
ATOM 1423 N N . THR B 1 76 ? -8.477 -16.516 -11.328 1 98.56 76 THR B N 1
ATOM 1424 C CA . THR B 1 76 ? -9.781 -16.641 -11.961 1 98.56 76 THR B CA 1
ATOM 1425 C C . THR B 1 76 ? -10.172 -15.344 -12.656 1 98.56 76 THR B C 1
ATOM 1427 O O . THR B 1 76 ? -9.586 -14.289 -12.391 1 98.56 76 THR B O 1
ATOM 1430 N N . PRO B 1 77 ? -11.188 -15.422 -13.57 1 97.94 77 PRO B N 1
ATOM 1431 C CA . PRO B 1 77 ? -11.688 -14.164 -14.148 1 97.94 77 PRO B CA 1
ATOM 1432 C C . PRO B 1 77 ? -12.148 -13.172 -13.078 1 97.94 77 PRO B C 1
ATOM 1434 O O . PRO B 1 77 ? -11.852 -11.977 -13.172 1 97.94 77 PRO B O 1
ATOM 1437 N N . GLU B 1 78 ? -12.805 -13.633 -12.086 1 97.5 78 GLU B N 1
ATOM 1438 C CA . GLU B 1 78 ? -13.258 -12.797 -10.984 1 97.5 78 GLU B CA 1
ATOM 1439 C C . GLU B 1 78 ? -12.07 -12.242 -10.188 1 97.5 78 GLU B C 1
ATOM 1441 O O . GLU B 1 78 ? -12.078 -11.078 -9.789 1 97.5 78 GLU B O 1
ATOM 1446 N N . GLY B 1 79 ? -11.117 -13.07 -9.992 1 98.19 79 GLY B N 1
ATOM 1447 C CA . GLY B 1 79 ? -9.93 -12.648 -9.273 1 98.19 79 GLY B CA 1
ATOM 1448 C C . GLY B 1 79 ? -9.133 -11.578 -10 1 98.19 79 GLY B C 1
ATOM 1449 O O . GLY B 1 79 ? -8.633 -10.641 -9.375 1 98.19 79 GLY B O 1
ATOM 1450 N N . ALA B 1 80 ? -9.07 -11.781 -11.266 1 98.19 80 ALA B N 1
ATOM 1451 C CA . ALA B 1 80 ? -8.352 -10.797 -12.07 1 98.19 80 ALA B CA 1
ATOM 1452 C C . ALA B 1 80 ? -9.039 -9.438 -12.016 1 98.19 80 ALA B C 1
ATOM 1454 O O . ALA B 1 80 ? -8.383 -8.406 -11.859 1 98.19 80 ALA B O 1
ATOM 1455 N N . GLU B 1 81 ? -10.328 -9.461 -12.141 1 97.94 81 GLU B N 1
ATOM 1456 C CA . GLU B 1 81 ? -11.102 -8.219 -12.094 1 97.94 81 GLU B CA 1
ATOM 1457 C C . GLU B 1 81 ? -10.977 -7.551 -10.727 1 97.94 81 GLU B C 1
ATOM 1459 O O . GLU B 1 81 ? -10.75 -6.34 -10.641 1 97.94 81 GLU B O 1
ATOM 1464 N N . ALA B 1 82 ? -11.094 -8.32 -9.703 1 97.94 82 ALA B N 1
ATOM 1465 C CA . ALA B 1 82 ? -10.984 -7.793 -8.344 1 97.94 82 ALA B CA 1
ATOM 1466 C C . ALA B 1 82 ? -9.586 -7.242 -8.07 1 97.94 82 ALA B C 1
ATOM 1468 O O . ALA B 1 82 ? -9.438 -6.188 -7.449 1 97.94 82 ALA B O 1
ATOM 1469 N N . ALA B 1 83 ? -8.586 -7.945 -8.547 1 98.06 83 ALA B N 1
ATOM 1470 C CA . ALA B 1 83 ? -7.203 -7.508 -8.383 1 98.06 83 ALA B CA 1
ATOM 1471 C C . ALA B 1 83 ? -6.973 -6.164 -9.07 1 98.06 83 ALA B C 1
ATOM 1473 O O . ALA B 1 83 ? -6.367 -5.262 -8.492 1 98.06 83 ALA B O 1
ATOM 1474 N N . ARG B 1 84 ? -7.488 -6.047 -10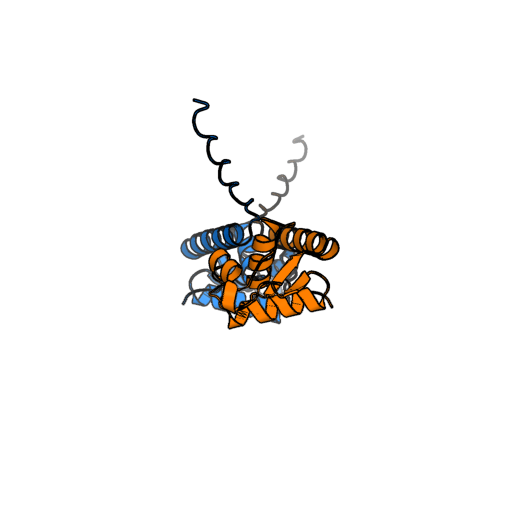.258 1 97.69 84 ARG B N 1
ATOM 1475 C CA . ARG B 1 84 ? -7.332 -4.801 -11 1 97.69 84 ARG B CA 1
ATOM 1476 C C . ARG B 1 84 ? -8.008 -3.643 -10.281 1 97.69 84 ARG B C 1
ATOM 1478 O O . ARG B 1 84 ? -7.438 -2.559 -10.156 1 97.69 84 ARG B O 1
ATOM 1485 N N . THR B 1 85 ? -9.172 -3.893 -9.844 1 97.75 85 THR B N 1
ATOM 1486 C CA . THR B 1 85 ? -9.93 -2.869 -9.125 1 97.75 85 THR B CA 1
ATOM 1487 C C . THR B 1 85 ? -9.211 -2.471 -7.84 1 97.75 85 THR B C 1
ATOM 1489 O O . THR B 1 85 ? -9.078 -1.283 -7.539 1 97.75 85 THR B O 1
ATOM 1492 N N . GLY B 1 86 ? -8.75 -3.482 -7.105 1 97.19 86 GLY B N 1
ATOM 1493 C CA . GLY B 1 86 ? -8.055 -3.227 -5.855 1 97.19 86 GLY B CA 1
ATOM 1494 C C . GLY B 1 86 ? -6.781 -2.424 -6.035 1 97.19 86 GLY B C 1
ATOM 1495 O O . GLY B 1 86 ? -6.527 -1.472 -5.293 1 97.19 86 GLY B O 1
ATOM 1496 N N . LEU B 1 87 ? -5.984 -2.791 -7.008 1 97.19 87 LEU B N 1
ATOM 1497 C CA . LEU B 1 87 ? -4.734 -2.084 -7.27 1 97.19 87 LEU B CA 1
ATOM 1498 C C . LEU B 1 87 ? -5.004 -0.664 -7.758 1 97.19 87 LEU B C 1
ATOM 1500 O O . LEU B 1 87 ? -4.273 0.266 -7.406 1 97.19 87 LEU B O 1
ATOM 1504 N N . ALA B 1 88 ? -6.078 -0.475 -8.547 1 96.88 88 ALA B N 1
ATOM 1505 C CA . ALA B 1 88 ? -6.453 0.853 -9.023 1 96.88 88 ALA B CA 1
ATOM 1506 C C . ALA B 1 88 ? -6.879 1.753 -7.863 1 96.88 88 ALA B C 1
ATOM 1508 O O . ALA B 1 88 ? -6.523 2.934 -7.824 1 96.88 88 ALA B O 1
ATOM 1509 N N . GLU B 1 89 ? -7.633 1.218 -6.98 1 96.19 89 GLU B N 1
ATOM 1510 C CA . GLU B 1 89 ? -8.062 1.973 -5.809 1 96.19 89 GLU B CA 1
ATOM 1511 C C . GLU B 1 89 ? -6.871 2.361 -4.938 1 96.19 89 GLU B C 1
ATOM 1513 O O . GLU B 1 89 ? -6.801 3.484 -4.434 1 96.19 89 GLU B O 1
ATOM 1518 N N . LEU B 1 90 ? -5.961 1.418 -4.738 1 96.31 90 LEU B N 1
ATOM 1519 C CA . LEU B 1 90 ? -4.75 1.7 -3.979 1 96.31 90 LEU B CA 1
ATOM 1520 C C . LEU B 1 90 ? -3.969 2.85 -4.605 1 96.31 90 LEU B C 1
ATOM 1522 O O . LEU B 1 90 ? -3.541 3.77 -3.904 1 96.31 90 LEU B O 1
ATOM 1526 N N . ARG B 1 91 ? -3.844 2.793 -5.891 1 95.75 91 ARG B N 1
ATOM 1527 C CA . ARG B 1 91 ? -3.127 3.84 -6.609 1 95.75 91 ARG B CA 1
ATOM 1528 C C . ARG B 1 91 ? -3.814 5.191 -6.441 1 95.75 91 ARG B C 1
ATOM 1530 O O . ARG B 1 91 ? -3.156 6.199 -6.18 1 95.75 91 ARG B O 1
ATOM 1537 N N . ALA B 1 92 ? -5.082 5.211 -6.523 1 95.12 92 ALA B N 1
ATOM 1538 C CA . ALA B 1 92 ? -5.84 6.453 -6.398 1 95.12 92 ALA B CA 1
ATOM 1539 C C . ALA B 1 92 ? -5.691 7.047 -5 1 95.12 92 ALA B C 1
ATOM 1541 O O . ALA B 1 92 ? -5.566 8.266 -4.844 1 95.12 92 ALA B O 1
ATOM 1542 N N . GLN B 1 93 ? -5.672 6.191 -4.031 1 94.5 93 GLN B N 1
ATOM 1543 C CA . GLN B 1 93 ? -5.641 6.629 -2.639 1 94.5 93 GLN B CA 1
ATOM 1544 C C . GLN B 1 93 ? -4.246 7.102 -2.244 1 94.5 93 GLN B C 1
ATOM 1546 O O . GLN B 1 93 ? -4.078 7.789 -1.233 1 94.5 93 GLN B O 1
ATOM 1551 N N . THR B 1 94 ? -3.23 6.723 -3.025 1 95.94 94 THR B N 1
ATOM 1552 C CA . THR B 1 94 ? -1.861 7.043 -2.641 1 95.94 94 THR B CA 1
ATOM 1553 C C . THR B 1 94 ? -1.216 7.973 -3.662 1 95.94 94 THR B C 1
ATOM 1555 O O . THR B 1 94 ? 0.005 8.148 -3.672 1 95.94 94 THR B O 1
ATOM 1558 N N . SER B 1 95 ? -2.035 8.523 -4.496 1 94.06 95 SER B N 1
ATOM 1559 C CA . SER B 1 95 ? -1.569 9.508 -5.461 1 94.06 95 SER B CA 1
ATOM 1560 C C . SER B 1 95 ? -1.435 10.891 -4.824 1 94.06 95 SER B C 1
ATOM 1562 O O . SER B 1 95 ? -2.186 11.234 -3.908 1 94.06 95 SER B O 1
ATOM 1564 N N . ILE B 1 96 ? -0.415 11.578 -5.234 1 91.62 96 ILE B N 1
ATOM 1565 C CA . ILE B 1 96 ? -0.248 12.961 -4.809 1 91.62 96 ILE B CA 1
ATOM 1566 C C . ILE B 1 96 ? -1.122 13.875 -5.664 1 91.62 96 ILE B C 1
ATOM 1568 O O . ILE B 1 96 ? -0.895 14.016 -6.867 1 91.62 96 ILE B O 1
ATOM 1572 N N . VAL B 1 97 ? -2.197 14.328 -5.082 1 80.94 97 VAL B N 1
ATOM 1573 C CA . VAL B 1 97 ? -3.092 15.203 -5.828 1 80.94 97 VAL B CA 1
ATOM 1574 C C . VAL B 1 97 ?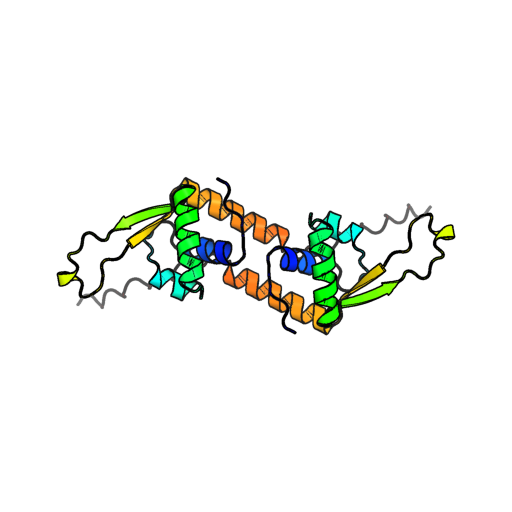 -2.922 16.641 -5.355 1 80.94 97 VAL B C 1
ATOM 1576 O O . VAL B 1 97 ? -3.096 16.938 -4.172 1 80.94 97 VAL B O 1
ATOM 1579 N N . ALA B 1 98 ? -2.326 17.469 -6.27 1 73.06 98 ALA B N 1
ATOM 1580 C CA . ALA B 1 98 ? -2.148 18.875 -5.945 1 73.06 98 ALA B CA 1
ATOM 1581 C C . ALA B 1 98 ? -3.469 19.516 -5.512 1 73.06 98 ALA B C 1
ATOM 1583 O O . ALA B 1 98 ? -4.535 19.156 -6.016 1 73.06 98 ALA B O 1
ATOM 1584 N N . PRO B 1 99 ? -3.385 20.219 -4.391 1 63.22 99 PRO B N 1
ATOM 1585 C CA . PRO B 1 99 ? -4.613 20.906 -3.984 1 63.22 99 PRO B CA 1
ATOM 1586 C C . PRO B 1 99 ? -5.227 21.734 -5.109 1 63.22 99 PRO B C 1
ATOM 1588 O O . PRO B 1 99 ? -4.504 22.281 -5.945 1 63.22 99 PRO B O 1
ATOM 1591 N N . MET B 1 100 ? -6.336 21.281 -5.605 1 54.62 100 MET B N 1
ATOM 1592 C CA . MET B 1 100 ? -6.996 22.125 -6.594 1 54.62 100 MET B CA 1
ATOM 1593 C C . MET B 1 100 ? -6.957 23.594 -6.172 1 54.62 100 MET B C 1
ATOM 1595 O O . MET B 1 100 ? -7.395 23.938 -5.074 1 54.62 100 MET B O 1
ATOM 1599 N N . THR B 1 101 ? -5.812 24.25 -6.352 1 52.62 101 THR B N 1
ATOM 1600 C CA . THR B 1 101 ? -5.789 25.688 -6.09 1 52.62 101 THR B CA 1
ATOM 1601 C C . THR B 1 101 ? -7.172 26.297 -6.305 1 52.62 101 THR B C 1
ATOM 1603 O O . THR B 1 101 ? -7.766 26.141 -7.375 1 52.62 101 THR B O 1
ATOM 1606 N N . GLU B 1 102 ? -7.98 26.484 -5.238 1 52.62 102 GLU B N 1
ATOM 1607 C CA . GLU B 1 102 ? -9.125 27.359 -5.465 1 52.62 102 GLU B CA 1
ATOM 1608 C C . GLU B 1 102 ? -8.75 28.531 -6.379 1 52.62 102 GLU B C 1
ATOM 1610 O O . GLU B 1 102 ? -7.719 29.172 -6.176 1 52.62 102 GLU B O 1
ATOM 1615 N N . ALA B 1 103 ? -9.102 28.547 -7.688 1 54.88 103 ALA B N 1
ATOM 1616 C CA . ALA B 1 103 ? -8.906 29.719 -8.539 1 54.88 103 ALA B CA 1
ATOM 1617 C C . ALA B 1 103 ? -8.961 31 -7.723 1 54.88 103 ALA B C 1
ATOM 1619 O O . ALA B 1 103 ? -9.727 31.094 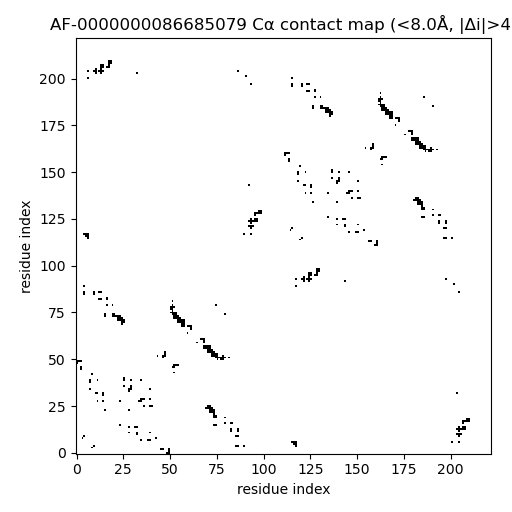-6.758 1 54.88 103 ALA B O 1
ATOM 1620 N N . PRO B 1 104 ? -7.867 31.75 -7.559 1 52.78 104 PRO B N 1
ATOM 1621 C CA . PRO B 1 104 ? -8.055 33.031 -6.883 1 52.78 104 PRO B CA 1
ATOM 1622 C C . PRO B 1 104 ? -9.445 33.625 -7.102 1 52.78 104 PRO B C 1
ATOM 1624 O O . PRO B 1 104 ? -10.039 33.438 -8.164 1 52.78 104 PRO B O 1
ATOM 1627 N N . PRO B 1 105 ? -10.164 33.844 -6.008 1 53.84 105 PRO B N 1
ATOM 1628 C CA . PRO B 1 105 ? -11.469 34.469 -6.273 1 53.84 105 PRO B CA 1
ATOM 1629 C C . PRO B 1 105 ? -11.414 35.5 -7.41 1 53.84 105 PRO B C 1
ATOM 1631 O O . PRO B 1 105 ? -10.391 36.156 -7.598 1 53.84 105 PRO B O 1
ATOM 1634 N N . ALA B 1 106 ? -12.008 35.344 -8.484 1 55.41 106 ALA B N 1
ATOM 1635 C CA . ALA B 1 106 ? -12.078 36.344 -9.547 1 55.41 106 ALA B CA 1
ATOM 1636 C C . ALA B 1 106 ? -12.133 37.75 -8.969 1 55.41 106 ALA B C 1
ATOM 1638 O O . ALA B 1 106 ? -12.883 38.031 -8.031 1 55.41 106 ALA B O 1
ATOM 1639 N N . LEU B 1 107 ? -11.109 38.5 -8.773 1 52.75 107 LEU B N 1
ATOM 1640 C CA . LEU B 1 107 ? -11.258 39.906 -8.492 1 52.75 107 LEU B CA 1
ATOM 1641 C C . LEU B 1 107 ? -12.477 40.5 -9.211 1 52.75 107 LEU B C 1
ATOM 1643 O O . LEU B 1 107 ? -12.664 40.25 -10.406 1 52.75 107 LEU B O 1
ATOM 1647 N N . GLY B 1 108 ? -13.672 40.594 -8.578 1 50.94 108 GLY B N 1
ATOM 1648 C CA . GLY B 1 108 ? -14.836 41.25 -9.141 1 50.94 108 GLY B CA 1
ATOM 1649 C C . GLY B 1 108 ? -14.469 42.375 -10.102 1 50.94 108 GLY B C 1
ATOM 1650 O O . GLY B 1 108 ? -13.328 42.844 -10.125 1 50.94 108 GLY B O 1
ATOM 1651 N N . PRO B 1 109 ? -15.141 42.594 -11.156 1 56.03 109 PRO B N 1
ATOM 1652 C CA . PRO B 1 109 ? -14.82 43.688 -12.094 1 56.03 109 PRO B CA 1
ATOM 1653 C C . PRO B 1 109 ? -14.445 44.969 -11.391 1 56.03 109 PRO B C 1
ATOM 1655 O O . PRO B 1 109 ? -14.938 45.25 -10.289 1 56.03 109 PRO B O 1
ATOM 1658 N N . ALA B 1 110 ? -13.234 45.406 -11.328 1 57.94 110 ALA B N 1
ATOM 1659 C CA . ALA B 1 110 ? -12.977 46.781 -10.945 1 57.94 110 ALA B CA 1
ATOM 1660 C C . ALA B 1 110 ? -13.992 47.719 -11.586 1 57.94 110 ALA B C 1
ATOM 1662 O O . ALA B 1 110 ? -14.172 47.719 -12.805 1 57.94 110 ALA B O 1
ATOM 1663 N N . TRP B 1 111 ? -15.047 48.312 -10.891 1 40.66 111 TRP B N 1
ATOM 1664 C CA . TRP B 1 111 ? -15.57 49.531 -11.516 1 40.66 111 TRP B CA 1
ATOM 1665 C C . TRP B 1 111 ? -14.469 50.562 -11.703 1 40.66 111 TRP B C 1
ATOM 1667 O O . TRP B 1 111 ? -13.492 50.594 -10.953 1 40.66 111 TRP B O 1
#

Nearest PDB structures (foldseek):
  5gpy-assembly1_A  TM=7.112E-01  e=6.256E-04  Homo sapiens
  8gxs-assembly1_EA  TM=6.864E-01  e=3.781E-04  Homo sapiens
  5oqj-assembly1_W  TM=6.663E-01  e=1.250E-03  Saccharomyces cerevisiae S288C
  5oqm-assembly1_W  TM=6.663E-01  e=1.250E-03  Saccharomyces cerevisiae
  7o4l-assembly1_W  TM=6.793E-01  e=4.690E-03  Saccharomyces cerevisiae S288C

InterPro domains:
  IPR005149 Transcription regulator PadR, N-terminal [PF03551] (22-83)
  IPR036388 Winged helix-like DNA-binding domain superfamily [G3DSA:1.10.10.10] (8-103)
  IPR036390 Winged helix DNA-binding domain superfamily [SSF46785] (12-97)
  IPR052509 Metal-responsive DNA-binding regulator [PTHR33169] (33-97)

Solvent-accessible surface area (backbone atoms only — not comparable to full-atom values): 12755 Å² total; per-residue (Å²): 119,85,83,77,82,40,57,69,52,38,23,52,43,15,57,46,58,23,44,48,87,42,80,38,38,65,70,59,53,27,68,76,58,71,46,54,68,88,57,44,50,60,49,52,51,52,37,34,76,53,52,24,30,47,74,47,67,53,91,58,56,41,85,76,63,80,40,80,68,46,58,34,37,30,54,30,76,65,21,48,54,50,44,52,50,53,52,50,50,52,49,63,56,43,42,68,56,64,64,76,67,68,67,68,73,72,73,66,78,83,125,118,85,84,77,80,39,57,70,51,38,23,51,44,16,58,45,59,22,45,49,87,42,78,40,40,67,70,59,51,27,68,76,57,71,46,54,69,88,56,44,51,59,49,53,52,52,37,34,74,53,53,24,31,46,76,48,67,52,89,56,54,41,84,75,64,81,41,81,66,47,58,32,37,29,54,30,77,65,21,48,53,51,43,52,52,52,51,51,50,52,49,64,56,43,43,66,55,63,62,75,68,72,69,71,74,72,77,66,79,78,128

Secondary structure (DSSP, 8-state):
-PPP--HHHHHHHHHHHHSTTS-B-HHHHHHHH---HHHHHHHHHHHHHTTSEEEEE--S-HHHHTSPPPEEEEE-HHHHHHHHHHHHHHHHHTS----------------/-PPP--HHHHHHHHHHHTSTTS-B-HHHHHHHH---HHHHHHHHHHHHHTTSEEEEE--S-HHHHTSPPPEEEEE-HHHHHHHHHHHHHHHHHTS----------------

Sequence (222 aa):
MTVKMTVPVAKVLAALLADPAGEHYGLQLMQQTGIASGTLYPILTRLQNAGWLTARWEDEDPSDAGRPVRRYYQLTPEGAEAARTGLAELRAQTSIVAPMTEAPPALGPAWMTVKMTVPVAKVLAALLADPAGEHYGLQLMQQTGIASGTLYPILTRLQNAGWLTARWEDEDPSDAGRPVRRYYQLTPEGAEAARTGLAELRAQTSIVAPMTEAPPALGPAW

pLDDT: mean 89.39, std 14.89, range [37.62, 98.69]

Radius of gyration: 23.76 Å; Cα contacts (8 Å, |Δi|>4): 275; chains: 2; bounding box: 35×88×68 Å

Organism: NCBI:txid175570

Foldseek 3Di:
DDDDDDPQLLLLLVVCLVPQADKDFDVRSCVSRVDDPVPPVVSLVVCVVVVQKDKDWDPDDCVVVVDDITIIIHGDPVNNVSSVVSNVVVCVVPDDDPDPPPPPPPPPPPD/DDDDDDPQLLLLLVVCLVPQADKDFDVRSCVSRVDDPVPPVVSLVVCVVVVQKDKDWDPDDCVVVVHDITIIIHGDPVNNVSSVVSNVVVCVVPDDDPDPPPPPPPPPPDD